Protein AF-A0AAV1QD41-F1 (afdb_monomer_lite)

Foldseek 3Di:
DDDPVVVVVVVVVVVVVVVVVVCVCCCVVVVVVVVVVVVVPPQDADQDCQQPAQPDDPVPHHAAHRRPCSVVVVRHHPCNCVQHPDQLPDLDDALSQAQGDDDPNGQAHNHPCRVVVVGHRPCNCCHRVVDDDPLPDDDDDPPDDDDDPPDPDDDDDDDDDPPPDPVCCVPPVVVVSVVVSVD

pLDDT: mean 89.22, std 11.2, range [42.94, 98.38]

Secondary structure (DSSP, 8-state):
---HHHHHHHHHHHHHHHHHHHHHHHHHHHHHHHHHHHHHT-PPPB---TTTTTPPP-SSS-B-B-SGGGTTTT-B-TTHIIIIIGGGT-S---TTTTTPPP-TT-SSB-STTHHHHT-B-TTHHHHHH-PPPGGGSPPPP-SS----TT-SS--------TT--HHHHHHHGGG-HHHHHH-

Radius of gyration: 34.77 Å; chains: 1; bounding box: 61×33×122 Å

Sequence (183 aa):
MLSPKESRKKKILIGALAVSLVTVILGLGLGLGLDLQKCRNKVVPQVSCRTRCNEHYDGDVPGCRCDANCQSSKSCCFDYHDICTVPTEQWECTKLRCGEKRLTESKCQCSDDCLSAGDCCTNYQHVCHGEKQWVEDVCENLAEPKCPAGFKQQPLLLVSLDGLRAEYLQTWSTLIPVLDKLS

Organism: Scomber scombrus (NCBI:txid13677)

Structure (mmCIF, N/CA/C/O backbone):
data_AF-A0AAV1QD41-F1
#
_entry.id   AF-A0AAV1QD41-F1
#
loop_
_atom_site.group_PDB
_atom_site.id
_atom_site.type_symbol
_atom_site.label_atom_id
_atom_site.label_alt_id
_atom_site.label_comp_id
_atom_site.label_asym_id
_atom_site.label_entity_id
_atom_site.label_seq_id
_atom_site.pdbx_PDB_ins_code
_atom_site.Cartn_x
_atom_site.Cartn_y
_atom_site.Cartn_z
_atom_site.occupancy
_atom_site.B_iso_or_equiv
_atom_site.auth_seq_id
_atom_site.auth_comp_id
_atom_site.auth_asym_id
_atom_site.auth_atom_id
_atom_site.pdbx_PDB_model_num
ATOM 1 N N . MET A 1 1 ? 20.653 19.116 -90.321 1.00 42.94 1 MET A N 1
ATOM 2 C CA . MET A 1 1 ? 21.845 18.255 -90.139 1.00 42.94 1 MET A CA 1
ATOM 3 C C . MET A 1 1 ? 22.561 18.687 -88.860 1.00 42.94 1 MET A C 1
ATOM 5 O O . MET A 1 1 ? 23.166 19.748 -88.866 1.00 42.94 1 MET A O 1
ATOM 9 N N . LEU A 1 2 ? 22.432 17.951 -87.745 1.00 46.38 2 LEU A N 1
ATOM 10 C CA . LEU A 1 2 ? 23.181 18.263 -86.513 1.00 46.38 2 LEU A CA 1
ATOM 11 C C . LEU A 1 2 ? 24.604 17.698 -86.605 1.00 46.38 2 LEU A C 1
ATOM 13 O O . LEU A 1 2 ? 24.792 16.535 -86.956 1.00 46.38 2 LEU A O 1
ATOM 17 N N . SER A 1 3 ? 25.592 18.521 -86.260 1.00 48.84 3 SER A N 1
ATOM 18 C CA . SER A 1 3 ? 27.013 18.173 -86.301 1.00 48.84 3 SER A CA 1
ATOM 19 C C . SER A 1 3 ? 27.332 16.982 -85.370 1.00 48.84 3 SER A C 1
ATOM 21 O O . SER A 1 3 ? 26.873 16.961 -84.221 1.00 48.84 3 SER A O 1
ATOM 23 N N . PRO A 1 4 ? 28.143 15.988 -85.793 1.00 57.47 4 PRO A N 1
ATOM 24 C CA . PRO A 1 4 ? 28.428 14.768 -85.018 1.00 57.47 4 PRO A CA 1
ATOM 25 C C . PRO A 1 4 ? 29.076 15.037 -83.646 1.00 57.47 4 PRO A C 1
ATOM 27 O O . PRO A 1 4 ? 28.974 14.219 -82.727 1.00 57.47 4 PRO A O 1
ATOM 30 N N . LYS A 1 5 ? 29.688 16.216 -83.468 1.00 55.62 5 LYS A N 1
ATOM 31 C CA . LYS A 1 5 ? 30.277 16.686 -82.204 1.00 55.62 5 LYS A CA 1
ATOM 32 C C . LYS A 1 5 ? 29.218 17.145 -81.187 1.00 55.62 5 LYS A C 1
ATOM 34 O O . LYS A 1 5 ? 29.441 17.039 -79.985 1.00 55.62 5 LYS A O 1
ATOM 39 N N . GLU A 1 6 ? 28.059 17.612 -81.653 1.00 57.31 6 GLU A N 1
ATOM 40 C CA . GLU A 1 6 ? 26.948 18.104 -80.825 1.00 57.31 6 GLU A CA 1
ATOM 41 C C . GLU A 1 6 ? 26.081 16.951 -80.290 1.00 57.31 6 GLU A C 1
ATOM 43 O O . GLU A 1 6 ? 25.698 16.943 -79.121 1.00 57.31 6 GLU A O 1
ATOM 48 N N . SER A 1 7 ? 25.863 15.913 -81.107 1.00 62.09 7 SER A N 1
ATOM 49 C CA . SER A 1 7 ? 25.163 14.681 -80.703 1.00 62.09 7 SER A CA 1
ATOM 50 C C . SER A 1 7 ? 25.909 13.926 -79.592 1.00 62.09 7 SER A C 1
ATOM 52 O O . SER A 1 7 ? 25.300 13.461 -78.628 1.00 62.09 7 SER A O 1
ATOM 54 N N . ARG A 1 8 ? 27.249 13.874 -79.658 1.00 71.44 8 ARG A N 1
ATOM 55 C CA . ARG A 1 8 ? 28.085 13.242 -78.622 1.00 71.44 8 ARG A CA 1
ATOM 56 C C . ARG A 1 8 ? 28.015 13.988 -77.283 1.00 71.44 8 ARG A C 1
ATOM 58 O O . ARG A 1 8 ? 27.891 13.347 -76.245 1.00 71.44 8 ARG A O 1
ATOM 65 N N . LYS A 1 9 ? 28.018 15.327 -77.303 1.00 75.25 9 LYS A N 1
ATOM 66 C CA . LYS A 1 9 ? 27.851 16.162 -76.098 1.00 75.25 9 LYS A CA 1
ATOM 67 C C . LYS A 1 9 ? 26.474 15.977 -75.453 1.00 75.25 9 LYS A C 1
ATOM 69 O O . LYS A 1 9 ? 26.400 15.825 -74.239 1.00 75.25 9 LYS A O 1
ATOM 74 N N . LYS A 1 10 ? 25.402 15.913 -76.255 1.00 78.50 10 LYS A N 1
ATOM 75 C CA . LYS A 1 10 ? 24.036 15.651 -75.762 1.00 78.50 10 LYS A CA 1
ATOM 76 C C . LYS A 1 10 ? 23.919 14.278 -75.095 1.00 78.50 10 LYS A C 1
ATOM 78 O O . LYS A 1 10 ? 23.345 14.183 -74.018 1.00 78.50 10 LYS A O 1
ATOM 83 N N . LYS A 1 11 ? 24.524 13.233 -75.672 1.00 80.38 11 LYS A N 1
ATOM 84 C CA . LYS A 1 11 ? 24.545 11.885 -75.070 1.00 80.38 11 LYS A CA 1
ATOM 85 C C . LYS A 1 11 ? 25.281 11.845 -73.725 1.00 80.38 11 LYS A C 1
ATO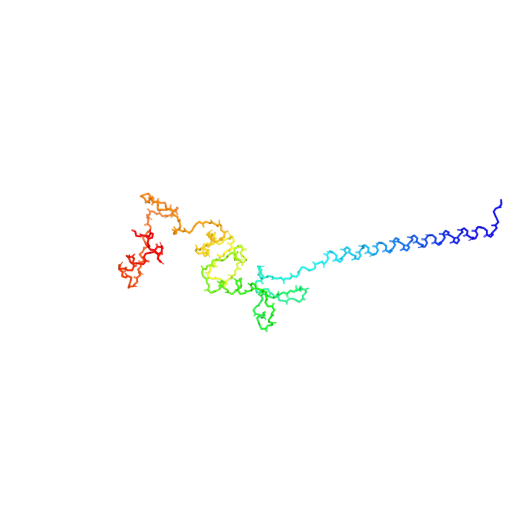M 87 O O . LYS A 1 11 ? 24.790 11.214 -72.798 1.00 80.38 11 LYS A O 1
ATOM 92 N N . ILE A 1 12 ? 26.412 12.546 -73.606 1.00 84.38 12 ILE A N 1
ATOM 93 C CA . ILE A 1 12 ? 27.164 12.645 -72.342 1.00 84.38 12 ILE A CA 1
ATOM 94 C C . ILE A 1 12 ? 26.344 13.392 -71.283 1.00 84.38 12 ILE A C 1
ATOM 96 O O . ILE A 1 12 ? 26.273 12.943 -70.145 1.00 84.38 12 ILE A O 1
ATOM 100 N N . LEU A 1 13 ? 25.682 14.489 -71.665 1.00 85.12 13 LEU A N 1
ATOM 101 C CA . LEU A 1 13 ? 24.850 15.272 -70.751 1.00 85.12 13 LEU A CA 1
ATOM 102 C C . LEU A 1 13 ? 23.650 14.465 -70.232 1.00 85.12 13 LEU A C 1
ATOM 104 O O . LEU A 1 13 ? 23.378 14.474 -69.038 1.00 85.12 13 LEU A O 1
ATOM 108 N N . ILE A 1 14 ? 22.970 13.724 -71.113 1.00 86.75 14 ILE A N 1
ATOM 109 C CA . ILE A 1 14 ? 21.849 12.849 -70.735 1.00 86.75 14 ILE A CA 1
ATOM 110 C C . ILE A 1 14 ? 22.329 11.727 -69.809 1.00 86.75 14 ILE A C 1
ATOM 112 O O . ILE A 1 14 ? 21.685 11.457 -68.801 1.00 86.75 14 ILE A O 1
ATOM 116 N N . GLY A 1 15 ? 23.478 11.112 -70.112 1.00 87.94 15 GLY A N 1
ATOM 117 C CA . GLY A 1 15 ? 24.083 10.103 -69.243 1.00 87.94 15 GLY A CA 1
ATOM 118 C C . GLY A 1 15 ? 24.413 10.654 -67.854 1.00 87.94 15 GLY A C 1
ATOM 119 O O . GLY A 1 15 ? 24.062 10.038 -66.854 1.00 87.94 15 GLY A O 1
ATOM 120 N N . ALA A 1 16 ? 25.011 11.845 -67.781 1.00 88.94 16 ALA A N 1
ATOM 121 C CA . ALA A 1 16 ? 25.332 12.498 -66.513 1.00 88.94 16 ALA A CA 1
ATOM 122 C C . ALA A 1 16 ? 24.076 12.857 -65.700 1.00 88.94 16 ALA A C 1
ATOM 124 O O . ALA A 1 16 ? 24.047 12.635 -64.490 1.00 88.94 16 ALA A O 1
ATOM 125 N N . LEU A 1 17 ? 23.022 13.356 -66.354 1.00 88.88 17 LEU A N 1
ATOM 126 C CA . LEU A 1 17 ? 21.740 13.653 -65.707 1.00 88.88 17 LEU A CA 1
ATOM 127 C C . LEU A 1 17 ? 21.047 12.384 -65.198 1.00 88.88 17 LEU A C 1
ATOM 129 O O . LEU A 1 17 ? 20.526 12.385 -64.086 1.00 88.88 17 LEU A O 1
ATOM 133 N N . ALA A 1 18 ? 21.079 11.295 -65.971 1.00 88.44 18 ALA A N 1
ATOM 134 C CA . ALA A 1 18 ? 20.509 10.014 -65.564 1.00 88.44 18 ALA A CA 1
ATOM 135 C C . ALA A 1 18 ? 21.252 9.419 -64.358 1.00 88.44 18 ALA A C 1
ATOM 137 O O . ALA A 1 18 ? 20.616 8.977 -63.405 1.00 88.44 18 ALA A O 1
ATOM 138 N N . VAL A 1 19 ? 22.589 9.465 -64.360 1.00 90.88 19 VAL A N 1
ATOM 139 C CA . VAL A 1 19 ? 23.406 9.012 -63.222 1.00 90.88 19 VAL A CA 1
ATOM 140 C C . VAL A 1 19 ? 23.128 9.867 -61.986 1.00 90.88 19 VAL A C 1
ATOM 142 O O . VAL A 1 19 ? 22.884 9.314 -60.919 1.00 90.88 19 VAL A O 1
ATOM 145 N N . SER A 1 20 ? 23.077 11.195 -62.135 1.00 88.38 20 SER A N 1
ATOM 146 C CA . SER A 1 20 ? 22.732 12.114 -61.043 1.00 88.38 20 SER A CA 1
ATOM 147 C C . SER A 1 20 ? 21.364 11.780 -60.435 1.00 88.38 20 SER A C 1
ATOM 149 O O . SER A 1 20 ? 21.254 11.566 -59.227 1.00 88.38 20 SER A O 1
ATOM 151 N N . LEU A 1 21 ? 20.335 11.609 -61.270 1.00 90.50 21 LEU A N 1
ATOM 152 C CA . LEU A 1 21 ? 18.988 11.268 -60.813 1.00 90.50 21 LEU A CA 1
ATOM 153 C C . LEU A 1 21 ? 18.950 9.926 -60.066 1.00 90.50 21 LEU A C 1
ATOM 155 O O . LEU A 1 21 ? 18.346 9.838 -59.000 1.00 90.50 21 LEU A O 1
ATOM 159 N N . VAL A 1 22 ? 19.636 8.899 -60.576 1.00 88.62 22 VAL A N 1
ATOM 160 C CA . VAL A 1 22 ? 19.717 7.586 -59.916 1.00 88.62 22 VAL A CA 1
ATOM 161 C C . VAL A 1 22 ? 20.433 7.687 -58.568 1.00 88.62 22 VAL A C 1
ATOM 163 O O . VAL A 1 22 ? 19.957 7.116 -57.590 1.00 88.62 22 VAL A O 1
ATOM 166 N N . THR A 1 23 ? 21.529 8.447 -58.475 1.00 85.31 23 THR A N 1
ATOM 167 C CA . THR A 1 23 ? 22.238 8.642 -57.197 1.00 85.31 23 THR A CA 1
ATOM 168 C C . THR A 1 23 ? 21.392 9.380 -56.164 1.00 85.31 23 THR A C 1
ATOM 170 O O . THR A 1 23 ? 21.419 9.012 -54.993 1.00 85.31 23 THR A O 1
ATOM 173 N N . VAL A 1 24 ? 20.586 10.359 -56.586 1.00 86.38 24 VAL A N 1
ATOM 174 C CA . VAL A 1 24 ? 19.664 11.079 -55.698 1.00 86.38 24 VAL A CA 1
ATOM 175 C C . VAL A 1 24 ? 18.532 10.164 -55.231 1.00 86.38 24 VAL A C 1
ATOM 177 O O . VAL A 1 24 ? 18.238 10.134 -54.040 1.00 86.38 24 VAL A O 1
ATOM 180 N N . ILE A 1 25 ? 17.934 9.370 -56.125 1.00 86.25 25 ILE A N 1
ATOM 181 C CA . ILE A 1 25 ? 16.856 8.432 -55.767 1.00 86.25 25 ILE A CA 1
ATOM 182 C C . ILE A 1 25 ? 17.367 7.347 -54.810 1.00 86.25 25 ILE A C 1
ATOM 184 O O . ILE A 1 25 ? 16.720 7.073 -53.801 1.00 86.25 25 ILE A O 1
ATOM 188 N N . LEU A 1 26 ? 18.534 6.755 -55.086 1.00 83.00 26 LEU A N 1
ATOM 189 C CA . LEU A 1 26 ? 19.142 5.747 -54.211 1.00 83.00 26 LEU A CA 1
ATOM 190 C C . LEU A 1 26 ? 19.576 6.349 -52.870 1.00 83.00 26 LEU A C 1
ATOM 192 O O . LEU A 1 26 ? 19.338 5.740 -51.830 1.00 83.00 26 LEU A O 1
ATOM 196 N N . GLY A 1 27 ? 20.165 7.548 -52.877 1.00 83.31 27 GLY A N 1
ATOM 197 C CA . GLY A 1 27 ? 20.583 8.254 -51.666 1.00 83.31 27 GLY A CA 1
ATOM 198 C C . GLY A 1 27 ? 19.407 8.639 -50.768 1.00 83.31 27 GLY A C 1
ATOM 199 O O . GLY A 1 27 ? 19.453 8.393 -49.565 1.00 83.31 27 GLY A O 1
ATOM 200 N N . LEU A 1 28 ? 18.324 9.174 -51.343 1.00 81.44 28 LEU A N 1
ATOM 201 C CA . LEU A 1 28 ? 17.103 9.503 -50.603 1.00 81.44 28 LEU A CA 1
ATOM 202 C C . LEU A 1 28 ? 16.377 8.241 -50.122 1.00 81.44 28 LEU A C 1
ATOM 204 O O . LEU A 1 28 ? 15.971 8.189 -48.965 1.00 81.44 28 LEU A O 1
ATOM 208 N N . GLY A 1 29 ? 16.253 7.212 -50.966 1.00 77.06 29 GLY A N 1
ATOM 209 C CA . GLY A 1 29 ? 15.582 5.957 -50.617 1.00 77.06 29 GLY A CA 1
ATOM 210 C C . GLY A 1 29 ? 16.288 5.181 -49.501 1.00 77.06 29 GLY A C 1
ATOM 211 O O . GLY A 1 29 ? 15.638 4.736 -48.557 1.00 77.06 29 GLY A O 1
ATOM 212 N N . LEU A 1 30 ? 17.619 5.058 -49.566 1.00 75.31 30 LEU A N 1
ATOM 213 C CA . LEU A 1 30 ? 18.409 4.393 -48.523 1.00 75.31 30 LEU A CA 1
ATOM 214 C C . LEU A 1 30 ? 18.532 5.257 -47.261 1.00 75.31 30 LEU A C 1
ATOM 216 O O . LEU A 1 30 ? 18.434 4.726 -46.157 1.00 75.31 30 LEU A O 1
ATOM 220 N N . GLY A 1 31 ? 18.695 6.577 -47.407 1.00 71.62 31 GLY A N 1
ATOM 221 C CA . GLY A 1 31 ? 18.786 7.509 -46.281 1.00 71.62 31 GLY A CA 1
ATOM 222 C C . GLY A 1 31 ? 17.509 7.542 -45.438 1.00 71.62 31 GLY A C 1
ATOM 223 O O . GLY A 1 31 ? 17.571 7.329 -44.230 1.00 71.62 31 GLY A O 1
ATOM 224 N N . LEU A 1 32 ? 16.345 7.720 -46.073 1.00 70.81 32 LEU A N 1
ATOM 225 C CA . LEU A 1 32 ? 15.044 7.701 -45.388 1.00 70.81 32 LEU A CA 1
ATOM 226 C C . LEU A 1 32 ? 14.688 6.307 -44.846 1.00 70.81 32 LEU A C 1
ATOM 228 O O . LEU A 1 32 ? 14.094 6.204 -43.773 1.00 70.81 32 LEU A O 1
ATOM 232 N N . GLY A 1 33 ? 15.060 5.236 -45.556 1.00 67.44 33 GLY A N 1
ATOM 233 C CA . GLY A 1 33 ? 14.813 3.859 -45.120 1.00 67.44 33 GLY A CA 1
ATOM 234 C C . GLY A 1 33 ? 15.565 3.487 -43.838 1.00 67.44 33 GLY A C 1
ATOM 235 O O . GLY A 1 33 ? 14.977 2.902 -42.927 1.00 67.44 33 GLY A O 1
ATOM 236 N N . LEU A 1 34 ? 16.841 3.874 -43.733 1.00 66.50 34 LEU A N 1
ATOM 237 C CA . LEU A 1 34 ? 17.656 3.629 -42.538 1.00 66.50 34 LEU A CA 1
ATOM 238 C C . LEU A 1 34 ? 17.183 4.453 -41.330 1.00 66.50 34 LEU A C 1
ATOM 240 O O . LEU A 1 34 ? 17.186 3.942 -40.209 1.00 66.50 34 LEU A O 1
ATOM 244 N N . ASP A 1 35 ? 16.738 5.694 -41.543 1.00 64.75 35 ASP A N 1
ATOM 245 C CA . ASP A 1 35 ? 16.262 6.566 -40.460 1.00 64.75 35 ASP A CA 1
ATOM 246 C C . ASP A 1 35 ? 14.906 6.095 -39.896 1.00 64.75 35 ASP A C 1
ATOM 248 O O . ASP A 1 35 ? 14.713 6.007 -38.681 1.00 64.75 35 ASP A O 1
ATOM 252 N N . LEU A 1 36 ? 13.990 5.647 -40.768 1.00 63.72 36 LEU A N 1
ATOM 253 C CA . LEU A 1 36 ? 12.735 5.001 -40.358 1.00 63.72 36 LEU A CA 1
ATOM 254 C C . LEU A 1 36 ? 12.974 3.721 -39.547 1.00 63.72 36 LEU A C 1
ATOM 256 O O . LEU A 1 36 ? 12.270 3.467 -38.568 1.00 63.72 36 LEU A O 1
ATOM 260 N N . GLN A 1 37 ? 13.976 2.921 -39.918 1.00 62.12 37 GLN A N 1
ATOM 261 C CA . GLN A 1 37 ? 14.323 1.701 -39.188 1.00 62.12 37 GLN A CA 1
ATOM 262 C C . GLN A 1 37 ? 14.897 2.009 -37.794 1.00 62.12 37 GLN A C 1
ATOM 264 O O . GLN A 1 37 ? 14.599 1.296 -36.833 1.00 62.12 37 GLN A O 1
ATOM 269 N N . LYS A 1 38 ? 15.648 3.107 -37.655 1.00 62.50 38 LYS A N 1
ATOM 270 C CA . LYS A 1 38 ? 16.171 3.593 -36.369 1.00 62.50 38 LYS A CA 1
ATOM 271 C C . LYS A 1 38 ? 15.060 4.107 -35.446 1.00 62.50 38 LYS A C 1
ATOM 273 O O . LYS A 1 38 ? 15.091 3.837 -34.249 1.00 62.50 38 LYS A O 1
ATOM 278 N N . CYS A 1 39 ? 14.046 4.771 -36.004 1.00 61.31 39 CYS A N 1
ATOM 279 C CA . CYS A 1 39 ? 12.845 5.180 -35.270 1.00 61.31 39 CYS A CA 1
ATOM 280 C C . CYS A 1 39 ? 11.959 3.991 -34.870 1.00 61.31 39 CYS A C 1
ATOM 282 O O . CYS A 1 39 ? 11.375 3.999 -33.787 1.00 61.31 39 CYS A O 1
ATOM 284 N N . ARG A 1 40 ? 11.876 2.954 -35.716 1.00 64.69 40 ARG A N 1
ATOM 285 C CA . ARG A 1 40 ? 11.091 1.740 -35.443 1.00 64.69 40 ARG A CA 1
ATOM 286 C C . ARG A 1 40 ? 11.674 0.898 -34.302 1.00 64.69 40 ARG A C 1
ATOM 288 O O . ARG A 1 40 ? 10.908 0.317 -33.543 1.00 64.69 40 ARG A O 1
ATOM 295 N N . ASN A 1 41 ? 12.998 0.869 -34.150 1.00 65.12 41 ASN A N 1
ATOM 296 C CA . ASN A 1 41 ? 13.697 0.078 -33.130 1.00 65.12 41 ASN A CA 1
ATOM 297 C C . ASN A 1 41 ? 14.160 0.925 -31.931 1.00 65.12 41 ASN A C 1
ATOM 299 O O . ASN A 1 41 ? 15.255 0.724 -31.403 1.00 65.12 41 ASN A O 1
ATOM 303 N N . LYS A 1 42 ? 13.358 1.901 -31.494 1.00 68.94 42 LYS A N 1
ATOM 304 C CA . LYS A 1 42 ? 13.676 2.668 -30.286 1.00 68.94 42 LYS A CA 1
ATOM 305 C C . LYS A 1 42 ? 13.399 1.812 -29.047 1.00 68.94 42 LYS A C 1
ATOM 307 O O . LYS A 1 42 ? 12.263 1.723 -28.592 1.00 68.94 42 LYS A O 1
ATOM 312 N N . VAL A 1 43 ? 14.443 1.192 -28.503 1.00 73.88 43 VAL A N 1
ATOM 313 C CA . VAL A 1 43 ? 14.374 0.490 -27.216 1.00 73.88 43 VAL A CA 1
ATOM 314 C C . VAL A 1 43 ? 14.180 1.533 -26.112 1.00 73.88 43 VAL A C 1
ATOM 316 O O . VAL A 1 43 ? 15.008 2.431 -25.947 1.00 73.88 43 VAL A O 1
ATOM 319 N N . VAL A 1 44 ? 13.054 1.465 -25.400 1.00 79.25 44 VAL A N 1
ATOM 320 C CA . VAL A 1 44 ? 12.755 2.370 -24.282 1.00 79.25 44 VAL A CA 1
ATOM 321 C C . VAL A 1 44 ? 13.539 1.895 -23.058 1.00 79.25 44 VAL A C 1
ATOM 323 O O . VAL A 1 44 ? 13.380 0.734 -22.677 1.00 79.25 44 VAL A O 1
ATOM 326 N N . PRO A 1 45 ? 14.376 2.748 -22.439 1.00 82.50 45 PRO A N 1
ATOM 327 C CA . PRO A 1 45 ? 15.118 2.345 -21.259 1.00 82.50 45 PRO A CA 1
ATOM 328 C C . PRO A 1 45 ? 14.194 2.000 -20.097 1.00 82.50 45 PRO A C 1
ATOM 330 O O . PRO A 1 45 ? 13.224 2.711 -19.825 1.00 82.50 45 PRO A O 1
ATOM 333 N N . GLN A 1 46 ? 14.531 0.935 -19.381 1.00 88.62 46 GLN A N 1
ATOM 334 C CA . GLN A 1 46 ? 13.816 0.545 -18.176 1.00 88.62 46 GLN A CA 1
ATOM 335 C C . GLN A 1 46 ? 14.241 1.432 -17.006 1.00 88.62 46 GLN A C 1
ATOM 337 O O . GLN A 1 46 ? 15.422 1.493 -16.662 1.00 88.62 46 GLN A O 1
ATOM 342 N N . VAL A 1 47 ? 13.279 2.123 -16.398 1.00 92.75 47 VAL A N 1
ATOM 343 C CA . VAL A 1 47 ? 13.532 3.105 -15.325 1.00 92.75 47 VAL A CA 1
ATOM 344 C C . VAL A 1 47 ? 12.827 2.773 -14.011 1.00 92.75 47 VAL A C 1
ATOM 346 O O . VAL A 1 47 ? 13.093 3.423 -13.007 1.00 92.75 47 VAL A O 1
ATOM 349 N N . SER A 1 48 ? 11.937 1.780 -14.011 1.00 94.19 48 SER A N 1
ATOM 350 C CA . SER A 1 48 ? 11.044 1.460 -12.896 1.00 94.19 48 SER A CA 1
ATOM 351 C C . SER A 1 48 ? 10.837 -0.049 -12.771 1.00 94.19 48 SER A C 1
ATOM 353 O O . SER A 1 48 ? 10.895 -0.783 -13.766 1.00 94.19 48 SER A O 1
ATOM 355 N N . CYS A 1 49 ? 10.567 -0.497 -11.545 1.00 95.19 49 CYS A N 1
ATOM 356 C CA . CYS A 1 49 ? 10.154 -1.861 -11.232 1.00 95.19 49 CYS A CA 1
ATOM 357 C C . CYS A 1 49 ? 8.648 -2.094 -11.279 1.00 95.19 49 CYS A C 1
ATOM 359 O O . CYS A 1 49 ? 8.205 -3.216 -11.015 1.00 95.19 49 CYS A O 1
ATOM 361 N N . ARG A 1 50 ? 7.849 -1.091 -11.662 1.00 92.19 50 ARG A N 1
ATOM 362 C CA . ARG A 1 50 ? 6.407 -1.251 -11.860 1.00 92.19 50 ARG A CA 1
ATOM 363 C C . ARG A 1 50 ? 6.170 -2.412 -12.834 1.00 92.19 50 ARG A C 1
ATOM 365 O O . ARG A 1 50 ? 6.581 -2.345 -13.985 1.00 92.19 50 ARG A O 1
ATOM 372 N N . THR A 1 51 ? 5.584 -3.496 -12.315 1.00 91.00 51 THR A N 1
ATOM 373 C CA . THR A 1 51 ? 5.326 -4.800 -12.970 1.00 91.00 51 THR A CA 1
ATOM 374 C C . THR A 1 51 ? 6.530 -5.701 -13.296 1.00 91.00 51 THR A C 1
ATOM 376 O O . THR A 1 51 ? 6.347 -6.709 -13.979 1.00 91.00 51 THR A O 1
ATOM 379 N N . ARG A 1 52 ? 7.738 -5.388 -12.814 1.00 92.94 52 ARG A N 1
ATOM 380 C CA . ARG A 1 52 ? 8.996 -6.057 -13.211 1.00 92.94 52 ARG A CA 1
ATOM 381 C C . ARG A 1 52 ? 9.776 -6.699 -12.061 1.00 92.94 52 ARG A C 1
ATOM 383 O O . ARG A 1 52 ? 10.903 -7.146 -12.256 1.00 92.94 52 ARG A O 1
ATOM 390 N N . CYS A 1 53 ? 9.210 -6.751 -10.859 1.00 94.25 53 CYS A N 1
ATOM 391 C CA . CYS A 1 53 ? 9.864 -7.424 -9.738 1.00 94.25 53 CYS A CA 1
ATOM 392 C C . CYS A 1 53 ? 10.208 -8.876 -10.092 1.00 94.25 53 CYS A C 1
ATOM 394 O O . CYS A 1 53 ? 9.373 -9.603 -10.634 1.00 94.25 53 CYS A O 1
ATOM 396 N N . ASN A 1 54 ? 11.437 -9.282 -9.768 1.00 92.94 54 ASN A N 1
ATOM 397 C CA . ASN A 1 54 ? 11.997 -10.613 -10.025 1.00 92.94 54 ASN A CA 1
ATOM 398 C C . ASN A 1 54 ? 12.137 -10.990 -11.513 1.00 92.94 54 ASN A C 1
ATOM 400 O O . ASN A 1 54 ? 12.374 -12.155 -11.840 1.00 92.94 54 ASN A O 1
ATOM 404 N N . GLU A 1 55 ? 12.010 -10.024 -12.425 1.00 91.50 55 GLU A N 1
ATOM 405 C CA . GLU A 1 55 ? 12.289 -10.234 -13.844 1.00 91.50 55 GLU A CA 1
ATOM 406 C C . GLU A 1 55 ? 13.771 -10.575 -14.061 1.00 91.50 55 GLU A C 1
ATOM 408 O O . GLU A 1 55 ? 14.658 -9.930 -13.501 1.00 91.50 55 GLU A O 1
ATOM 413 N N . HIS A 1 56 ? 14.049 -11.586 -14.888 1.00 88.50 56 HIS A N 1
ATOM 414 C CA . HIS A 1 56 ? 15.422 -11.932 -15.251 1.00 88.50 56 HIS A CA 1
ATOM 415 C C . HIS A 1 56 ? 16.059 -10.830 -16.103 1.00 88.50 56 HIS A C 1
ATOM 417 O O . HIS A 1 56 ? 15.429 -10.274 -16.997 1.00 88.50 56 HIS A O 1
ATOM 423 N N . TYR A 1 57 ? 17.335 -10.549 -15.849 1.00 86.00 57 TYR A N 1
ATOM 424 C CA . TYR A 1 57 ? 18.108 -9.610 -16.653 1.00 86.00 57 TYR A CA 1
ATOM 425 C C . TYR A 1 57 ? 18.657 -10.299 -17.911 1.00 86.00 57 TYR A C 1
ATOM 427 O O . TYR A 1 57 ? 19.461 -11.223 -17.794 1.00 86.00 57 TYR A O 1
ATOM 435 N N . ASP A 1 58 ? 18.238 -9.840 -19.093 1.00 82.81 58 ASP A N 1
ATOM 436 C CA . ASP A 1 58 ? 18.682 -10.351 -20.401 1.00 82.81 58 ASP A CA 1
ATOM 437 C C . ASP A 1 58 ? 19.840 -9.544 -21.021 1.00 82.81 58 ASP A C 1
ATOM 439 O O . ASP A 1 58 ? 20.568 -10.056 -21.865 1.00 82.81 58 ASP A O 1
ATOM 443 N N . GLY A 1 59 ? 20.063 -8.307 -20.564 1.00 80.31 59 GLY A N 1
ATOM 444 C CA . GLY A 1 59 ? 21.099 -7.410 -21.084 1.00 80.31 59 GLY A CA 1
ATOM 445 C C . GLY A 1 59 ? 20.747 -6.708 -22.398 1.00 80.31 59 GLY A C 1
ATOM 446 O O . GLY A 1 59 ? 21.486 -5.814 -22.813 1.00 80.31 59 GLY A O 1
ATOM 447 N N . ASP A 1 60 ? 19.615 -7.052 -23.010 1.00 80.00 60 ASP A N 1
ATOM 448 C CA . ASP A 1 60 ? 19.182 -6.523 -24.305 1.00 80.00 60 ASP A CA 1
ATOM 449 C C . ASP A 1 60 ? 18.523 -5.145 -24.163 1.00 80.00 60 ASP A C 1
ATOM 451 O O . ASP A 1 60 ? 18.610 -4.296 -25.058 1.00 80.00 60 ASP A O 1
ATOM 455 N N . VAL A 1 61 ? 17.884 -4.898 -23.015 1.00 81.69 61 VAL A N 1
ATOM 456 C CA . VAL A 1 61 ? 17.213 -3.631 -22.720 1.00 81.69 61 VAL A CA 1
ATOM 457 C C . VAL A 1 61 ? 18.071 -2.781 -21.773 1.00 81.69 61 VAL A C 1
ATOM 459 O O . VAL A 1 61 ? 18.315 -3.179 -20.631 1.00 81.69 61 VAL A O 1
ATOM 462 N N . PRO A 1 62 ? 18.525 -1.583 -22.193 1.00 86.00 62 PRO A N 1
ATOM 463 C CA . PRO A 1 62 ? 19.267 -0.689 -21.317 1.00 86.00 62 PRO A CA 1
ATOM 464 C C . PRO A 1 62 ? 18.367 -0.191 -20.180 1.00 86.00 62 PRO A C 1
ATOM 466 O O . PRO A 1 62 ? 17.192 0.112 -20.389 1.00 86.00 62 PRO A O 1
ATOM 469 N N . GLY A 1 63 ? 18.919 -0.055 -18.976 1.00 90.38 63 GLY A N 1
ATOM 470 C CA . GLY A 1 63 ? 18.176 0.462 -17.831 1.00 90.38 63 GLY A CA 1
ATOM 471 C C . GLY A 1 63 ? 18.570 -0.178 -16.510 1.00 90.38 63 GLY A C 1
ATOM 472 O O . GLY A 1 63 ? 19.632 -0.786 -16.380 1.00 90.38 63 GLY A O 1
ATOM 473 N N . CYS A 1 64 ? 17.694 -0.009 -15.528 1.00 94.31 64 CYS A N 1
ATOM 474 C CA . CYS A 1 64 ? 17.840 -0.556 -14.190 1.00 94.31 64 CYS A CA 1
ATOM 475 C C . CYS A 1 64 ? 17.185 -1.941 -14.040 1.00 94.31 64 CYS A C 1
ATOM 477 O O . CYS A 1 64 ? 16.294 -2.340 -14.801 1.00 94.31 64 CYS A O 1
ATOM 479 N N . ARG A 1 65 ? 17.642 -2.679 -13.028 1.00 95.44 65 ARG A N 1
ATOM 480 C CA . ARG A 1 65 ? 17.247 -4.053 -12.709 1.00 95.44 65 ARG A CA 1
ATOM 481 C C . ARG A 1 65 ? 16.240 -4.106 -11.561 1.00 95.44 65 ARG A C 1
ATOM 483 O O . A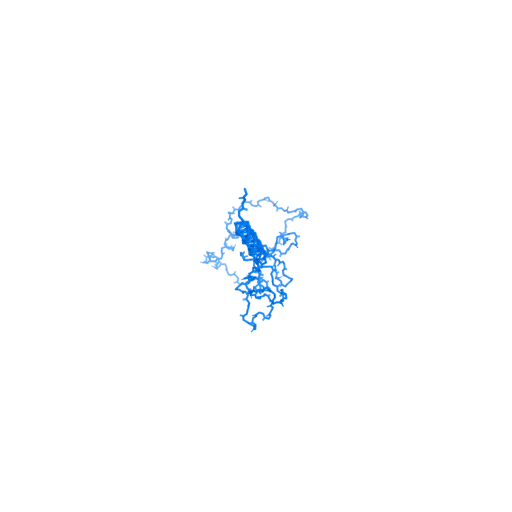RG A 1 65 ? 16.189 -3.204 -10.729 1.00 95.44 65 ARG A O 1
ATOM 490 N N . CYS A 1 66 ? 15.467 -5.190 -11.527 1.00 95.56 66 CYS A N 1
ATOM 491 C CA . CYS A 1 66 ? 14.404 -5.425 -10.543 1.00 95.56 66 CYS A CA 1
ATOM 492 C C . CYS A 1 66 ? 14.424 -6.836 -9.942 1.00 95.56 66 CYS A C 1
ATOM 494 O O . CYS A 1 66 ? 13.463 -7.255 -9.300 1.00 95.56 66 CYS A O 1
ATOM 496 N N . ASP A 1 67 ? 15.506 -7.578 -10.167 1.00 94.19 67 ASP A N 1
ATOM 497 C CA . ASP A 1 67 ? 15.779 -8.852 -9.513 1.00 94.19 67 ASP A CA 1
ATOM 498 C C . ASP A 1 67 ? 16.617 -8.664 -8.242 1.00 94.19 67 ASP A C 1
ATOM 500 O O . ASP A 1 67 ? 17.283 -7.643 -8.066 1.00 94.19 67 ASP A O 1
ATOM 504 N N . ALA A 1 68 ? 16.653 -9.687 -7.389 1.00 92.69 68 ALA A N 1
ATOM 505 C CA . ALA A 1 68 ? 17.364 -9.642 -6.112 1.00 92.69 68 ALA A CA 1
ATOM 506 C C . ALA A 1 68 ? 18.865 -9.288 -6.232 1.00 92.69 68 ALA A C 1
ATOM 508 O O . ALA A 1 68 ? 19.428 -8.674 -5.323 1.00 92.69 68 ALA A O 1
ATOM 509 N N . ASN A 1 69 ? 19.526 -9.594 -7.360 1.00 94.19 69 ASN A N 1
ATOM 510 C CA . ASN A 1 69 ? 20.945 -9.277 -7.563 1.00 94.19 69 ASN A CA 1
ATOM 511 C C . ASN A 1 69 ? 21.184 -7.817 -7.993 1.00 94.19 69 ASN A C 1
ATOM 513 O O . ASN A 1 69 ? 22.338 -7.395 -8.145 1.00 94.19 69 ASN A O 1
ATOM 517 N N . CYS A 1 70 ? 20.138 -7.009 -8.190 1.00 95.44 70 CYS A N 1
ATOM 518 C CA . CYS A 1 70 ? 20.299 -5.593 -8.519 1.00 95.44 70 CYS A CA 1
ATOM 519 C C . CYS A 1 70 ? 21.013 -4.823 -7.394 1.00 95.44 70 CYS A C 1
ATOM 521 O O . CYS A 1 70 ? 21.739 -3.864 -7.666 1.00 95.44 70 CYS A O 1
ATOM 523 N N . GLN A 1 71 ? 20.860 -5.264 -6.138 1.00 94.69 71 GLN A N 1
ATOM 524 C CA . GLN A 1 71 ? 21.430 -4.593 -4.966 1.00 94.69 71 GLN A CA 1
ATOM 525 C C . GLN A 1 71 ? 22.952 -4.737 -4.924 1.00 94.69 71 GLN A C 1
ATOM 527 O O . GLN A 1 71 ? 23.671 -3.750 -4.773 1.00 94.69 71 GLN A O 1
ATOM 532 N N . SER A 1 72 ? 23.455 -5.959 -5.132 1.00 95.06 72 SER A N 1
ATOM 533 C CA . SER A 1 72 ? 24.895 -6.242 -5.155 1.00 95.06 72 SER A CA 1
ATOM 534 C C . SER A 1 72 ? 25.592 -5.555 -6.329 1.00 95.06 72 SER A C 1
ATOM 536 O O . SER A 1 72 ? 26.706 -5.056 -6.191 1.00 95.06 72 SER A O 1
ATOM 538 N N . SER A 1 73 ? 24.907 -5.465 -7.469 1.00 93.75 73 SER A N 1
ATOM 539 C CA . SER A 1 73 ? 25.401 -4.786 -8.669 1.00 93.75 73 SER A CA 1
ATOM 540 C C . SER A 1 73 ? 25.155 -3.272 -8.682 1.00 93.75 73 SER A C 1
ATOM 542 O O . SER A 1 73 ? 25.570 -2.612 -9.632 1.00 93.75 73 SER A O 1
ATOM 544 N N . LYS A 1 74 ? 24.499 -2.711 -7.651 1.00 94.31 74 LYS A N 1
ATOM 545 C CA . LYS A 1 74 ? 24.109 -1.289 -7.560 1.00 94.31 74 LYS A CA 1
ATOM 546 C C . LYS A 1 74 ? 23.387 -0.786 -8.815 1.00 94.31 74 LYS A C 1
ATOM 548 O O . LYS A 1 74 ? 23.623 0.325 -9.281 1.00 94.31 74 LY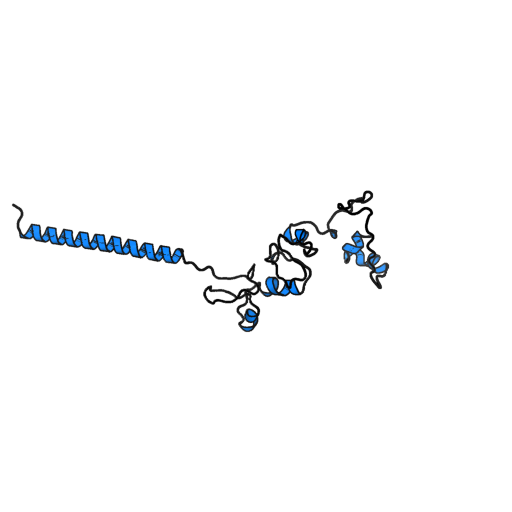S A O 1
ATOM 553 N N . SER A 1 75 ? 22.520 -1.627 -9.365 1.00 94.62 75 SER A N 1
ATOM 554 C CA . SER A 1 75 ? 21.810 -1.381 -10.623 1.00 94.62 75 SER A CA 1
ATOM 555 C C . SER A 1 75 ? 20.289 -1.413 -10.468 1.00 94.62 75 SER A C 1
ATOM 557 O O . SER A 1 75 ? 19.578 -1.414 -11.471 1.00 94.62 75 SER A O 1
ATOM 559 N N . CYS A 1 76 ? 19.775 -1.445 -9.232 1.00 96.81 76 CYS A N 1
ATOM 560 C CA . CYS A 1 76 ? 18.337 -1.421 -8.967 1.00 96.81 76 CYS A CA 1
ATOM 561 C C . CYS A 1 76 ? 17.666 -0.170 -9.532 1.00 96.81 76 CYS A C 1
ATOM 563 O O . CYS A 1 76 ? 18.257 0.913 -9.549 1.00 96.81 76 CYS A O 1
ATOM 565 N N . CYS A 1 77 ? 16.406 -0.308 -9.943 1.00 96.50 77 CYS A N 1
ATOM 566 C CA . CYS A 1 77 ? 15.578 0.863 -10.199 1.00 96.50 77 CYS A CA 1
ATOM 567 C C . CYS A 1 77 ? 15.356 1.653 -8.913 1.00 96.50 77 CYS A C 1
ATOM 569 O O . CYS A 1 77 ? 15.433 1.109 -7.809 1.00 96.50 77 CYS A O 1
ATOM 571 N N . PHE A 1 78 ? 15.079 2.947 -9.065 1.00 95.50 78 PHE A N 1
ATOM 572 C CA . PHE A 1 78 ? 14.924 3.854 -7.929 1.00 95.50 78 PHE A CA 1
ATOM 573 C C . PHE A 1 78 ? 13.774 3.443 -6.992 1.00 95.50 78 PHE A C 1
ATOM 575 O O . PHE A 1 78 ? 13.827 3.737 -5.806 1.00 95.50 78 PHE A O 1
ATOM 582 N N . ASP A 1 79 ? 12.767 2.747 -7.522 1.00 95.88 79 ASP A N 1
ATOM 583 C CA . ASP A 1 79 ? 11.555 2.290 -6.836 1.00 95.88 79 ASP A CA 1
ATOM 584 C C . ASP A 1 79 ? 11.588 0.798 -6.458 1.00 95.88 79 ASP A C 1
ATOM 586 O O . ASP A 1 79 ? 10.582 0.250 -6.009 1.00 95.88 79 ASP A O 1
ATOM 590 N N . TYR A 1 80 ? 12.730 0.119 -6.625 1.00 95.75 80 TYR A N 1
ATOM 591 C CA . TYR A 1 80 ? 12.853 -1.316 -6.348 1.00 95.75 80 TYR A CA 1
ATOM 592 C C . TYR A 1 80 ? 12.437 -1.670 -4.916 1.00 95.75 80 TYR A C 1
ATOM 594 O O . TYR A 1 80 ? 11.684 -2.620 -4.710 1.00 95.75 80 TYR A O 1
ATOM 602 N N . HIS A 1 81 ? 12.908 -0.910 -3.925 1.00 95.06 81 HIS A N 1
ATOM 603 C CA . HIS A 1 81 ? 12.605 -1.198 -2.525 1.00 95.06 81 HIS A CA 1
ATOM 604 C C . HIS A 1 81 ? 11.105 -1.038 -2.232 1.00 95.06 81 HIS A C 1
ATOM 606 O O . HIS A 1 81 ? 10.489 -1.944 -1.670 1.00 95.06 81 HIS A O 1
ATOM 612 N N . ASP A 1 82 ? 10.508 0.061 -2.699 1.00 93.88 82 ASP A N 1
ATOM 613 C CA . ASP A 1 82 ? 9.103 0.396 -2.452 1.00 93.88 82 ASP A CA 1
ATOM 614 C C . ASP A 1 82 ? 8.126 -0.558 -3.154 1.00 93.88 82 ASP A C 1
ATOM 616 O O . ASP A 1 82 ? 7.043 -0.828 -2.634 1.00 93.88 82 ASP A O 1
ATOM 620 N N . ILE A 1 83 ? 8.494 -1.072 -4.335 1.00 94.75 83 ILE A N 1
ATOM 621 C CA . ILE A 1 83 ? 7.617 -1.923 -5.153 1.00 94.75 83 ILE A CA 1
ATOM 622 C C . ILE A 1 83 ? 7.884 -3.416 -4.934 1.00 94.75 83 ILE A C 1
ATOM 624 O O . ILE A 1 83 ? 6.945 -4.201 -4.994 1.00 94.75 83 ILE A O 1
ATOM 628 N N . CYS A 1 84 ? 9.128 -3.837 -4.689 1.00 95.19 84 CYS A N 1
ATOM 629 C CA . CYS A 1 84 ? 9.489 -5.260 -4.658 1.00 95.19 84 CYS A CA 1
ATOM 630 C C . CYS A 1 84 ? 9.847 -5.792 -3.264 1.00 95.19 84 CYS A C 1
ATOM 632 O O . CYS A 1 84 ? 9.828 -7.004 -3.075 1.00 95.19 84 CYS A O 1
ATOM 634 N N . THR A 1 85 ? 10.188 -4.936 -2.293 1.00 94.56 85 THR A N 1
ATOM 635 C CA . THR A 1 85 ? 10.603 -5.374 -0.944 1.00 94.56 85 THR A CA 1
ATOM 636 C C . THR A 1 85 ? 9.558 -5.037 0.112 1.00 94.56 85 THR A C 1
ATOM 638 O O . THR A 1 85 ? 9.050 -5.940 0.774 1.00 94.56 85 THR A O 1
ATOM 641 N N . VAL A 1 86 ? 9.164 -3.766 0.213 1.00 94.44 86 VAL A N 1
ATOM 642 C CA . VAL A 1 86 ? 8.171 -3.270 1.183 1.00 94.44 86 VAL A CA 1
ATOM 643 C C . VAL A 1 86 ? 6.880 -4.110 1.245 1.00 94.44 86 VAL A C 1
ATOM 645 O O . VAL A 1 86 ? 6.441 -4.419 2.357 1.00 94.44 86 VAL A O 1
ATOM 648 N N . PRO A 1 87 ? 6.282 -4.563 0.122 1.00 95.44 87 PRO A N 1
ATOM 649 C CA . PRO A 1 87 ? 5.065 -5.381 0.163 1.00 95.44 87 PRO A CA 1
ATOM 650 C C . PRO A 1 87 ? 5.196 -6.696 0.945 1.00 95.44 87 PRO A C 1
ATOM 652 O O . PRO A 1 87 ? 4.204 -7.222 1.453 1.00 95.44 87 PRO A O 1
ATOM 655 N N . THR A 1 88 ? 6.415 -7.234 1.046 1.00 93.88 88 THR A N 1
ATOM 656 C CA . THR A 1 88 ? 6.711 -8.491 1.755 1.00 93.88 88 THR A CA 1
ATOM 657 C C . THR A 1 88 ? 6.837 -8.308 3.271 1.00 93.88 88 THR A C 1
ATOM 659 O O . THR A 1 88 ? 6.805 -9.285 4.023 1.00 93.88 88 THR A O 1
ATOM 662 N N . GLU A 1 89 ? 6.921 -7.056 3.730 1.00 94.69 89 GLU A N 1
ATOM 663 C CA . GLU A 1 89 ? 7.179 -6.674 5.122 1.00 94.69 89 GLU A CA 1
ATOM 664 C C . GLU A 1 89 ? 6.003 -5.914 5.756 1.00 94.69 89 GLU A C 1
ATOM 666 O O . GLU A 1 89 ? 5.857 -5.925 6.978 1.00 94.69 89 GLU A O 1
ATOM 671 N N . GLN A 1 90 ? 5.150 -5.274 4.947 1.00 94.62 90 GLN A N 1
ATOM 672 C CA . GLN A 1 90 ? 4.116 -4.341 5.410 1.00 94.62 90 GLN A CA 1
ATOM 673 C C . GLN A 1 90 ? 2.705 -4.722 4.942 1.00 94.62 90 GLN A C 1
ATOM 675 O O . GLN A 1 90 ? 2.519 -5.405 3.936 1.00 94.62 90 GLN A O 1
ATOM 680 N N . TRP A 1 91 ? 1.700 -4.238 5.677 1.00 96.44 91 TRP A N 1
ATOM 681 C CA . TRP A 1 91 ? 0.276 -4.555 5.488 1.00 96.44 91 TRP A CA 1
ATOM 682 C C . TRP A 1 91 ? -0.525 -3.415 4.842 1.00 96.44 91 TRP A C 1
ATOM 684 O O . TRP A 1 91 ? -1.744 -3.339 4.989 1.00 96.44 91 TRP A O 1
ATOM 694 N N . GLU A 1 92 ? 0.159 -2.517 4.134 1.00 96.69 92 GLU A N 1
ATOM 695 C CA . GLU A 1 92 ? -0.428 -1.292 3.598 1.00 96.69 92 GLU A CA 1
ATOM 696 C C . GLU A 1 92 ? -0.138 -1.110 2.106 1.00 96.69 92 GLU A C 1
ATOM 698 O O . GLU A 1 92 ? 0.956 -1.387 1.602 1.00 96.69 92 GLU A O 1
ATOM 703 N N . CYS A 1 93 ? -1.134 -0.586 1.395 1.00 97.38 93 CYS A N 1
ATOM 704 C CA . CYS A 1 93 ? -0.956 -0.020 0.071 1.00 97.38 93 CYS A CA 1
ATOM 705 C C . CYS A 1 93 ? -0.296 1.353 0.152 1.00 97.38 93 CYS A C 1
ATOM 707 O O . CYS A 1 93 ? -0.549 2.145 1.058 1.00 97.38 93 CYS A O 1
ATOM 709 N N . THR A 1 94 ? 0.486 1.660 -0.878 1.00 95.50 94 THR A N 1
ATOM 710 C CA . THR A 1 94 ? 0.969 3.006 -1.185 1.00 95.50 94 THR A CA 1
ATOM 711 C C . THR A 1 94 ? 0.478 3.390 -2.577 1.00 95.50 94 THR A C 1
ATOM 713 O O . THR A 1 94 ? 0.101 2.526 -3.372 1.00 95.50 94 THR A O 1
ATOM 716 N N . LYS A 1 95 ? 0.534 4.679 -2.928 1.00 95.06 95 LYS A N 1
ATOM 717 C CA . LYS A 1 95 ? 0.148 5.137 -4.276 1.00 95.06 95 LYS A CA 1
ATOM 718 C C . LYS A 1 95 ? 0.937 4.449 -5.399 1.00 95.06 95 LYS A C 1
ATOM 720 O O . LYS A 1 95 ? 0.423 4.310 -6.503 1.00 95.06 95 LYS A O 1
ATOM 725 N N . LEU A 1 96 ? 2.170 4.013 -5.125 1.00 93.38 96 LEU A N 1
ATOM 726 C CA . LEU A 1 96 ? 3.015 3.302 -6.092 1.00 93.38 96 LEU A CA 1
ATOM 727 C C . LEU A 1 96 ? 2.540 1.865 -6.352 1.00 93.38 96 LEU A C 1
ATOM 729 O O . LEU A 1 96 ? 2.759 1.345 -7.445 1.00 93.38 96 LEU A O 1
ATOM 733 N N . ARG A 1 97 ? 1.873 1.246 -5.370 1.00 94.88 97 ARG A N 1
ATOM 734 C CA . ARG A 1 97 ? 1.377 -0.136 -5.423 1.00 94.88 97 ARG A CA 1
ATOM 735 C C . ARG A 1 97 ? -0.020 -0.276 -6.029 1.00 94.88 97 ARG A C 1
ATOM 737 O O . ARG A 1 97 ? -0.458 -1.386 -6.303 1.00 94.88 97 ARG A O 1
ATOM 744 N N . CYS A 1 98 ? -0.739 0.823 -6.244 1.00 96.38 98 CYS A N 1
ATOM 745 C CA . CYS A 1 98 ? -2.080 0.762 -6.820 1.00 96.38 98 CYS A CA 1
ATOM 746 C C . CYS A 1 98 ? -2.045 0.210 -8.255 1.00 96.38 98 CYS A C 1
ATOM 748 O O . CYS A 1 98 ? -1.362 0.764 -9.128 1.00 96.38 98 CYS A O 1
ATOM 750 N N . GLY A 1 99 ? -2.781 -0.882 -8.483 1.00 95.31 99 GLY A N 1
ATOM 751 C CA . GLY A 1 99 ? -2.775 -1.616 -9.750 1.00 95.31 99 GLY A CA 1
ATOM 752 C C . GLY A 1 99 ? -1.491 -2.425 -9.961 1.00 95.31 99 GLY A C 1
ATOM 753 O O . GLY A 1 99 ? -1.042 -2.601 -11.095 1.00 95.31 99 GLY A O 1
ATOM 754 N N . GLU A 1 100 ? -0.832 -2.855 -8.880 1.00 94.38 100 GLU A N 1
ATOM 755 C CA . GLU A 1 100 ? 0.372 -3.678 -8.980 1.00 94.38 100 GLU A CA 1
ATOM 756 C C . GLU A 1 100 ? 0.089 -5.036 -9.628 1.00 94.38 100 GLU A C 1
ATOM 758 O O . GLU A 1 100 ? -0.992 -5.618 -9.517 1.00 94.38 100 GLU A O 1
ATOM 763 N N . LYS A 1 101 ? 1.124 -5.589 -10.261 1.00 94.44 101 LYS A N 1
ATOM 764 C CA . LYS A 1 101 ? 1.144 -7.018 -10.551 1.00 94.44 101 LYS A CA 1
ATOM 765 C C . LYS A 1 101 ? 1.351 -7.751 -9.230 1.00 94.44 101 LYS A C 1
ATOM 767 O O . LYS A 1 101 ? 2.309 -7.453 -8.521 1.00 94.44 101 LYS A O 1
ATOM 772 N N . ARG A 1 102 ? 0.484 -8.721 -8.942 1.00 94.56 102 ARG A N 1
ATOM 773 C CA . ARG A 1 102 ? 0.527 -9.505 -7.702 1.00 94.56 102 ARG A CA 1
ATOM 774 C C . ARG A 1 102 ? 1.916 -10.085 -7.463 1.00 94.56 102 ARG A C 1
ATOM 776 O O . ARG A 1 102 ? 2.486 -10.732 -8.346 1.00 94.56 102 ARG A O 1
ATOM 783 N N . LEU A 1 103 ? 2.413 -9.892 -6.247 1.00 93.94 103 LEU A N 1
ATOM 784 C CA . LEU A 1 103 ? 3.610 -10.553 -5.747 1.00 93.94 103 LEU A CA 1
ATOM 785 C C . LEU A 1 103 ? 3.175 -11.616 -4.746 1.00 93.94 103 LEU A C 1
ATOM 787 O O . LEU A 1 103 ? 2.443 -11.333 -3.798 1.00 93.94 103 LEU A O 1
ATOM 791 N N . THR A 1 104 ? 3.617 -12.851 -4.965 1.00 92.38 104 THR A N 1
ATOM 792 C CA . THR A 1 104 ? 3.230 -14.001 -4.135 1.00 92.38 104 THR A CA 1
ATOM 793 C C . THR A 1 104 ? 3.672 -13.847 -2.679 1.00 92.38 104 THR A C 1
ATOM 795 O O . THR A 1 104 ? 3.024 -14.377 -1.786 1.00 92.38 104 THR A O 1
ATOM 798 N N . GLU A 1 105 ? 4.752 -13.106 -2.436 1.00 93.25 105 GLU A N 1
ATOM 799 C CA . GLU A 1 105 ? 5.319 -12.890 -1.101 1.00 93.25 105 GLU A CA 1
ATOM 800 C C . GLU A 1 105 ? 4.710 -11.688 -0.359 1.00 93.25 105 GLU A C 1
ATOM 802 O O . GLU A 1 105 ? 5.028 -11.472 0.813 1.00 93.25 105 GLU A O 1
ATOM 807 N N . SER A 1 106 ? 3.837 -10.906 -1.007 1.00 96.00 106 SER A N 1
ATOM 808 C CA . SER A 1 106 ? 3.191 -9.761 -0.360 1.00 96.00 106 SER A CA 1
ATOM 809 C C . SER A 1 106 ? 2.286 -10.203 0.789 1.00 96.00 106 SER A C 1
ATOM 811 O O . SER A 1 106 ? 1.542 -11.176 0.661 1.00 96.00 106 SER A O 1
ATOM 813 N N . LYS A 1 107 ? 2.284 -9.451 1.898 1.00 97.50 107 LYS A N 1
ATOM 814 C CA . LYS A 1 107 ? 1.386 -9.714 3.042 1.00 97.50 107 LYS A CA 1
ATOM 815 C C . LYS A 1 107 ? -0.089 -9.478 2.708 1.00 97.50 107 LYS A C 1
ATOM 817 O O . LYS A 1 107 ? -0.960 -10.168 3.227 1.00 97.50 107 LYS A O 1
ATOM 822 N N . CYS A 1 108 ? -0.344 -8.512 1.834 1.00 98.00 108 CYS A N 1
ATOM 823 C CA . CYS A 1 108 ? -1.643 -8.167 1.270 1.00 98.00 108 CYS A CA 1
ATOM 824 C C . CYS A 1 108 ? -1.442 -7.513 -0.104 1.00 98.00 108 CYS A C 1
ATOM 826 O O . CYS A 1 108 ? -0.336 -7.061 -0.428 1.00 98.00 108 CYS A O 1
ATOM 828 N N . GLN A 1 109 ? -2.494 -7.461 -0.915 1.00 97.88 109 GLN A N 1
ATOM 829 C CA . GLN A 1 109 ? -2.404 -7.047 -2.316 1.00 97.88 109 GLN A CA 1
ATOM 830 C C . GLN A 1 109 ? -3.014 -5.662 -2.553 1.00 97.88 109 GLN A C 1
ATOM 832 O O . GLN A 1 109 ? -3.952 -5.249 -1.872 1.00 97.88 109 GLN A O 1
ATOM 837 N N . CYS A 1 110 ? -2.484 -4.960 -3.554 1.00 97.50 110 CYS A N 1
ATOM 838 C CA . CYS A 1 110 ? -3.018 -3.686 -4.057 1.00 97.50 110 CYS A CA 1
ATOM 839 C C . CYS A 1 110 ? -3.361 -3.757 -5.556 1.00 97.50 110 CYS A C 1
ATOM 841 O O . CYS A 1 110 ? -3.451 -2.733 -6.242 1.00 97.50 110 CYS A O 1
ATOM 843 N N . SER A 1 111 ? -3.508 -4.977 -6.072 1.00 97.06 111 SER A N 1
ATOM 844 C CA . SER A 1 111 ? -3.902 -5.274 -7.444 1.00 97.06 111 SER A CA 1
ATOM 845 C C . SER A 1 111 ? -5.414 -5.136 -7.635 1.00 97.06 111 SER A C 1
ATOM 847 O O . SER A 1 111 ? -6.190 -5.242 -6.686 1.00 97.06 111 SER A O 1
ATOM 849 N N . ASP A 1 112 ? -5.849 -4.941 -8.877 1.00 97.25 112 ASP A N 1
ATOM 850 C CA . ASP A 1 112 ? -7.257 -4.659 -9.202 1.00 97.25 112 ASP A CA 1
ATOM 851 C C . ASP A 1 112 ? -8.221 -5.809 -8.850 1.00 97.25 112 ASP A C 1
ATOM 853 O O . ASP A 1 112 ? -9.418 -5.600 -8.670 1.00 97.25 112 ASP A O 1
ATOM 857 N N . ASP A 1 113 ? -7.706 -7.033 -8.724 1.00 97.56 113 ASP A N 1
ATOM 858 C CA . ASP A 1 113 ? -8.470 -8.232 -8.383 1.00 97.56 113 ASP A CA 1
ATOM 859 C C . ASP A 1 113 ? -8.541 -8.523 -6.873 1.00 97.56 113 ASP A C 1
ATOM 861 O O . ASP A 1 113 ? -9.281 -9.427 -6.471 1.00 97.56 113 ASP A O 1
ATOM 865 N N . CYS A 1 114 ? -7.826 -7.772 -6.023 1.00 98.12 114 CYS A N 1
ATOM 866 C CA . CYS A 1 114 ? -7.683 -8.098 -4.599 1.00 98.12 114 CYS A CA 1
ATOM 867 C C . CYS A 1 114 ? -9.025 -8.158 -3.851 1.00 98.12 114 CYS A C 1
ATOM 869 O O . CYS A 1 114 ? -9.180 -8.959 -2.931 1.00 98.12 114 CYS A O 1
ATOM 871 N N . LEU A 1 115 ? -10.023 -7.362 -4.262 1.00 96.94 115 LEU A N 1
ATOM 872 C CA . LEU A 1 115 ? -11.348 -7.352 -3.628 1.00 96.94 115 LEU A CA 1
ATOM 873 C C . LEU A 1 115 ? -12.085 -8.666 -3.888 1.00 96.94 115 LEU A C 1
ATOM 875 O O . LEU A 1 115 ? -12.683 -9.237 -2.981 1.00 96.94 115 LEU A O 1
ATOM 879 N N . SER A 1 116 ? -12.006 -9.165 -5.124 1.00 96.94 116 SER A N 1
ATOM 880 C CA . SER A 1 116 ? -12.604 -10.447 -5.506 1.00 96.94 116 SER A CA 1
ATOM 881 C C . SER A 1 116 ? -11.858 -11.641 -4.908 1.00 96.94 116 SER A C 1
ATOM 883 O O . SER A 1 116 ? -12.481 -12.646 -4.575 1.00 96.94 116 SER A O 1
ATOM 885 N N . ALA A 1 117 ? -10.540 -11.512 -4.728 1.00 97.44 117 ALA A N 1
ATOM 886 C CA . ALA A 1 117 ? -9.701 -12.504 -4.067 1.00 97.44 117 ALA A CA 1
ATOM 887 C C . ALA A 1 117 ? -9.819 -12.469 -2.529 1.00 97.44 117 ALA A C 1
ATOM 889 O O . ALA A 1 117 ? -9.463 -13.445 -1.871 1.00 97.44 117 ALA A O 1
ATOM 890 N N . GLY A 1 118 ? -10.338 -11.376 -1.958 1.00 96.88 118 GLY A N 1
ATOM 891 C CA . GLY A 1 118 ? -10.505 -11.197 -0.517 1.00 96.88 118 GLY A CA 1
ATOM 892 C C . GLY A 1 118 ? -9.200 -10.928 0.237 1.00 96.88 118 GLY A C 1
ATOM 893 O O . GLY A 1 118 ? -9.113 -11.259 1.417 1.00 96.88 118 GLY A O 1
ATOM 894 N N . ASP A 1 119 ? -8.188 -10.360 -0.425 1.00 97.94 119 ASP A N 1
ATOM 895 C CA . ASP A 1 119 ? -6.838 -10.200 0.135 1.00 97.94 119 ASP A CA 1
ATOM 896 C C . ASP A 1 119 ? -6.213 -8.811 -0.069 1.00 97.94 119 ASP A C 1
ATOM 898 O O . ASP A 1 119 ? -4.990 -8.640 -0.002 1.00 97.94 119 ASP A O 1
ATOM 902 N N . CYS A 1 120 ? -7.054 -7.796 -0.284 1.00 98.31 120 CYS A N 1
ATOM 903 C CA . CYS A 1 120 ? -6.601 -6.409 -0.283 1.00 98.31 120 CYS A CA 1
ATOM 904 C C . CYS A 1 120 ? -5.978 -6.013 1.059 1.00 98.31 120 CYS A C 1
ATOM 906 O O . CYS A 1 120 ? -6.447 -6.421 2.124 1.00 98.31 120 CYS A O 1
ATOM 908 N N . CYS A 1 121 ? -4.991 -5.117 1.020 1.00 98.25 121 CYS A N 1
ATOM 909 C CA . CYS A 1 121 ? -4.601 -4.382 2.222 1.00 98.25 121 CYS A CA 1
ATOM 910 C C . CYS A 1 121 ? -5.787 -3.551 2.743 1.00 98.25 121 CYS A C 1
ATOM 912 O O . CYS A 1 121 ? -6.597 -3.046 1.961 1.00 98.25 121 CYS A O 1
ATOM 914 N N . THR A 1 122 ? -5.886 -3.369 4.061 1.00 97.44 122 THR A N 1
ATOM 915 C CA . THR A 1 122 ? -7.049 -2.719 4.703 1.00 97.44 122 THR A CA 1
ATOM 916 C C . THR A 1 122 ? -7.247 -1.265 4.272 1.00 97.44 122 THR A C 1
ATOM 918 O O . THR A 1 122 ? -8.369 -0.767 4.284 1.00 97.44 122 THR A O 1
ATOM 921 N N . ASN A 1 123 ? -6.179 -0.589 3.842 1.00 97.81 123 ASN A N 1
ATOM 922 C CA . ASN A 1 123 ? -6.205 0.785 3.347 1.00 97.81 123 ASN A CA 1
ATOM 923 C C . ASN A 1 123 ? -6.354 0.902 1.811 1.00 97.81 123 ASN A C 1
ATOM 925 O O . ASN A 1 123 ? -6.270 2.015 1.293 1.00 97.81 123 ASN A O 1
ATOM 929 N N . TYR A 1 124 ? -6.571 -0.199 1.076 1.00 98.38 124 TYR A N 1
ATOM 930 C CA . TYR A 1 124 ? -6.621 -0.214 -0.396 1.00 98.38 124 TYR A CA 1
ATOM 931 C C . TYR A 1 124 ? -7.619 0.794 -0.974 1.00 98.38 124 TYR A C 1
ATOM 933 O O . TYR A 1 124 ? -7.250 1.609 -1.818 1.00 98.38 124 TYR A O 1
ATOM 941 N N . GLN A 1 125 ? -8.862 0.785 -0.487 1.00 97.62 125 GLN A N 1
ATOM 942 C CA . GLN A 1 125 ? -9.909 1.672 -0.998 1.00 97.62 125 GLN A CA 1
ATOM 943 C C . GLN A 1 125 ? -9.570 3.149 -0.787 1.00 97.62 125 GLN A C 1
ATOM 945 O O . GLN A 1 125 ? -9.702 3.969 -1.695 1.00 97.62 125 GLN A O 1
ATOM 950 N N . HIS A 1 126 ? -9.049 3.481 0.392 1.00 97.44 126 HIS A N 1
ATOM 951 C CA . HIS A 1 126 ? -8.630 4.840 0.701 1.00 97.44 126 HIS A CA 1
ATOM 952 C C . HIS A 1 126 ? -7.461 5.298 -0.182 1.00 97.44 126 HIS A C 1
ATOM 954 O O . HIS A 1 126 ? -7.503 6.366 -0.789 1.00 97.44 126 HIS A O 1
ATOM 960 N N . VAL A 1 127 ? -6.419 4.471 -0.297 1.00 97.56 127 VAL A N 1
ATOM 961 C CA . VAL A 1 127 ? -5.175 4.850 -0.981 1.00 97.56 127 VAL A CA 1
ATOM 962 C C . VAL A 1 127 ? -5.309 4.824 -2.504 1.00 97.56 127 VAL A C 1
ATOM 964 O O . VAL A 1 127 ? -4.756 5.701 -3.172 1.00 97.56 127 VAL A O 1
ATOM 967 N N . CYS A 1 128 ? -6.015 3.836 -3.057 1.00 97.88 128 CYS A N 1
ATOM 968 C CA . CYS A 1 128 ? -6.074 3.590 -4.499 1.00 97.88 128 CYS A CA 1
ATOM 969 C C . CYS A 1 128 ? -7.354 4.097 -5.166 1.00 97.88 128 CYS A C 1
ATOM 971 O O . CYS A 1 128 ? -7.305 4.447 -6.343 1.00 97.88 128 CYS A O 1
ATOM 973 N N . HIS A 1 129 ? -8.462 4.193 -4.426 1.00 97.25 129 HIS A N 1
ATOM 974 C CA . HIS A 1 129 ? -9.756 4.649 -4.954 1.00 97.25 129 HIS A CA 1
ATOM 975 C C . HIS A 1 129 ? -10.233 5.972 -4.347 1.00 97.25 129 HIS A C 1
ATOM 977 O O . HIS A 1 129 ? -11.263 6.501 -4.757 1.00 97.25 129 HIS A O 1
ATOM 983 N N . GLY A 1 130 ? -9.460 6.558 -3.426 1.00 95.44 130 GLY A N 1
ATOM 984 C CA . GLY A 1 130 ? -9.757 7.866 -2.842 1.00 95.44 130 GLY A CA 1
ATOM 985 C C . GLY A 1 130 ? -10.960 7.865 -1.899 1.00 95.44 130 GLY A C 1
ATOM 986 O O . GLY A 1 130 ? -11.527 8.929 -1.646 1.00 95.44 130 GLY A O 1
ATOM 987 N N . GLU A 1 131 ? -11.362 6.697 -1.391 1.00 96.38 131 GLU A N 1
ATOM 988 C CA . GLU A 1 131 ? -12.370 6.611 -0.334 1.00 96.38 131 GLU A CA 1
ATOM 989 C C . GLU A 1 131 ? -11.848 7.256 0.958 1.00 96.38 131 GLU A C 1
ATOM 991 O O . GLU A 1 131 ? -10.642 7.365 1.188 1.00 96.38 131 GLU A O 1
ATOM 996 N N . LYS A 1 132 ? -12.750 7.712 1.823 1.00 95.69 132 LYS A N 1
ATOM 997 C CA . LYS A 1 132 ? -12.353 8.231 3.134 1.00 95.69 132 LYS A CA 1
ATOM 998 C C . LYS A 1 132 ? -11.979 7.086 4.061 1.00 95.69 132 LYS A C 1
ATOM 1000 O O . LYS A 1 132 ? -12.509 5.981 3.945 1.00 95.69 132 LYS A O 1
ATOM 1005 N N . GLN A 1 133 ? -11.065 7.341 4.991 1.00 95.94 133 GLN A N 1
ATOM 1006 C CA . GLN A 1 133 ? -10.860 6.387 6.074 1.00 95.94 133 GLN A CA 1
ATOM 1007 C C . GLN A 1 133 ? -12.089 6.389 6.981 1.00 95.94 133 GLN A C 1
ATOM 1009 O O . GLN A 1 133 ? -12.673 7.444 7.224 1.00 95.94 133 GLN A O 1
ATOM 1014 N N . TRP A 1 134 ? -12.413 5.238 7.579 1.00 95.56 134 TRP A N 1
ATOM 1015 C CA . TRP A 1 134 ? -13.530 5.145 8.524 1.00 95.56 134 TRP A CA 1
ATOM 1016 C C . TRP A 1 134 ? -13.458 6.222 9.607 1.00 95.56 134 TRP A C 1
ATOM 1018 O O . TRP A 1 134 ? -14.486 6.770 9.977 1.00 95.56 134 TRP A O 1
ATOM 1028 N N . VAL A 1 135 ? -12.262 6.568 10.097 1.00 96.25 135 VAL A N 1
ATOM 1029 C CA . VAL A 1 135 ? -12.088 7.588 11.141 1.00 96.25 135 VAL A CA 1
ATOM 1030 C C . VAL A 1 135 ? -12.500 8.995 10.678 1.00 96.25 135 VAL A C 1
ATOM 1032 O O . VAL A 1 135 ? -13.013 9.770 11.477 1.00 96.25 135 VAL A O 1
ATOM 1035 N N . GLU A 1 136 ? -12.394 9.295 9.384 1.00 95.50 136 GLU A N 1
ATOM 1036 C CA . GLU A 1 136 ? -12.694 10.605 8.785 1.00 95.50 136 GLU A CA 1
ATOM 1037 C C . GLU A 1 136 ? -14.184 10.812 8.462 1.00 95.50 136 GLU A C 1
ATOM 1039 O O . GLU A 1 136 ? -14.608 11.937 8.185 1.00 95.50 136 GLU A O 1
ATOM 1044 N N . ASP A 1 137 ? -14.988 9.745 8.470 1.00 93.06 137 ASP A N 1
ATOM 1045 C CA . ASP A 1 137 ? -16.422 9.827 8.178 1.00 93.06 137 ASP A CA 1
ATOM 1046 C C . ASP A 1 137 ? -17.225 10.517 9.294 1.00 93.06 137 ASP A C 1
ATOM 1048 O O . ASP A 1 137 ? -16.746 10.736 10.407 1.00 93.06 137 ASP A O 1
ATOM 1052 N N . VAL A 1 138 ? -18.486 10.844 9.030 1.00 92.81 138 VAL A N 1
ATOM 1053 C CA . VAL A 1 138 ? -19.388 11.365 10.068 1.00 92.81 138 VAL A CA 1
ATOM 1054 C C . VAL A 1 138 ? -19.926 10.233 10.947 1.00 92.81 138 VAL A C 1
ATOM 1056 O O . VAL A 1 138 ? -19.989 9.082 10.523 1.00 92.81 138 VAL A O 1
ATOM 1059 N N . CYS A 1 139 ? -20.325 10.545 12.181 1.00 91.12 139 CYS A N 1
ATOM 1060 C CA . CYS A 1 139 ? -20.999 9.570 13.037 1.00 91.12 139 CYS A CA 1
ATOM 1061 C C . CYS A 1 139 ? -22.431 9.335 12.534 1.00 91.12 139 CYS A C 1
ATOM 1063 O O . CYS A 1 139 ? -23.245 10.259 12.504 1.00 91.12 139 CYS A O 1
ATOM 1065 N N . GLU A 1 140 ? -22.737 8.097 12.147 1.00 89.12 140 GLU A N 1
ATOM 1066 C CA . GLU A 1 140 ? -24.051 7.694 11.639 1.00 89.12 140 GLU A CA 1
ATOM 1067 C C . GLU A 1 140 ? -24.873 6.944 12.697 1.00 89.12 140 GLU A C 1
ATOM 1069 O O . GLU A 1 140 ? -24.335 6.296 13.595 1.00 89.12 140 GLU A O 1
ATOM 1074 N N . ASN A 1 141 ? -26.203 6.996 12.576 1.00 87.75 141 ASN A N 1
ATOM 1075 C CA . ASN A 1 141 ? -27.090 6.177 13.396 1.00 87.75 141 ASN A CA 1
ATOM 1076 C C . ASN A 1 141 ? -27.162 4.748 12.828 1.00 87.75 141 ASN A C 1
ATOM 1078 O O . ASN A 1 141 ? -27.608 4.550 11.698 1.00 87.75 141 ASN A O 1
ATOM 1082 N N . LEU A 1 142 ? -26.752 3.760 13.626 1.00 87.00 142 LEU A N 1
ATOM 1083 C CA . LEU A 1 142 ? -26.689 2.344 13.242 1.00 87.00 142 LEU A CA 1
ATOM 1084 C C . LEU A 1 142 ? -27.806 1.493 13.881 1.00 87.00 142 LEU A C 1
ATOM 1086 O O . LEU A 1 142 ? -27.596 0.313 14.156 1.00 87.00 142 LEU A O 1
ATOM 1090 N N . ALA A 1 143 ? -28.987 2.070 14.141 1.00 87.62 143 ALA A N 1
ATOM 1091 C CA . ALA A 1 143 ? -30.107 1.338 14.748 1.00 87.62 143 ALA A CA 1
ATOM 1092 C C . ALA A 1 143 ? -30.567 0.133 13.904 1.00 87.62 143 ALA A C 1
ATOM 1094 O O . ALA A 1 143 ? -30.959 -0.892 14.463 1.00 87.62 143 ALA A O 1
ATOM 1095 N N . GLU A 1 144 ? -30.491 0.233 12.573 1.00 88.75 144 GLU A N 1
ATOM 1096 C CA . GLU A 1 144 ? -30.789 -0.871 11.657 1.00 88.75 144 GLU A CA 1
ATOM 1097 C C . GLU A 1 144 ? -29.495 -1.542 11.144 1.00 88.75 144 GLU A C 1
ATOM 1099 O O . GLU A 1 144 ? -28.666 -0.876 10.514 1.00 88.75 144 GLU A O 1
ATOM 1104 N N . PRO A 1 145 ? -29.306 -2.863 11.364 1.00 89.00 145 PRO A N 1
ATOM 1105 C CA . PRO A 1 145 ? -28.164 -3.600 10.831 1.00 89.00 145 PRO A CA 1
ATOM 1106 C C . PRO A 1 145 ? -28.105 -3.571 9.302 1.00 89.00 145 PRO A C 1
ATOM 1108 O O . PRO A 1 145 ? -29.031 -4.026 8.632 1.00 89.00 145 PRO A O 1
ATOM 1111 N N . LYS A 1 146 ? -26.957 -3.183 8.743 1.00 91.88 146 LYS A N 1
ATOM 1112 C CA . LYS A 1 146 ? -26.633 -3.402 7.325 1.00 91.88 146 LYS A CA 1
ATOM 1113 C C . LYS A 1 146 ? -25.653 -4.569 7.203 1.00 91.88 146 LYS A C 1
ATOM 1115 O O . LYS A 1 146 ? -24.442 -4.373 7.238 1.00 91.88 146 LYS A O 1
ATOM 1120 N N . CYS A 1 147 ? -26.174 -5.791 7.098 1.00 91.38 147 CYS A N 1
ATOM 1121 C CA . CYS A 1 147 ? -25.358 -7.003 6.977 1.00 91.38 147 CYS A CA 1
ATOM 1122 C C . CYS A 1 147 ? -25.405 -7.579 5.546 1.00 91.38 147 CYS A C 1
ATOM 1124 O O . CYS A 1 147 ? -26.480 -7.607 4.944 1.00 91.38 147 CYS A O 1
ATOM 1126 N N . PRO A 1 148 ? -24.279 -8.079 4.999 1.00 92.31 148 PRO A N 1
ATOM 1127 C CA . PRO A 1 148 ? -24.273 -8.798 3.726 1.00 92.31 148 PRO A CA 1
ATOM 1128 C C . PRO A 1 148 ? -25.106 -10.086 3.766 1.00 92.31 148 PRO A C 1
ATOM 1130 O O . PRO A 1 148 ? -25.375 -10.652 4.831 1.00 92.31 148 PRO A O 1
ATOM 1133 N N . ALA A 1 149 ? -25.459 -10.597 2.583 1.00 93.69 149 ALA A N 1
ATOM 1134 C CA . ALA A 1 149 ? -26.151 -11.875 2.454 1.00 93.69 149 ALA A CA 1
ATOM 1135 C C . ALA A 1 149 ? -25.378 -13.007 3.161 1.00 93.69 149 ALA A C 1
ATOM 1137 O O . ALA A 1 149 ? -24.159 -13.111 3.051 1.00 93.69 149 ALA A O 1
ATOM 1138 N N . GLY A 1 150 ? -26.103 -13.859 3.889 1.00 92.31 150 GLY A N 1
ATOM 1139 C CA . GLY A 1 150 ? -25.538 -14.973 4.662 1.00 92.31 150 GLY A CA 1
ATOM 1140 C C . GLY A 1 150 ? -25.442 -14.717 6.170 1.00 92.31 150 GLY A C 1
ATOM 1141 O O . GLY A 1 150 ? -25.460 -15.674 6.945 1.00 92.31 150 GLY A O 1
ATOM 1142 N N . PHE A 1 151 ? -25.447 -13.457 6.613 1.00 93.06 151 PHE A N 1
ATOM 1143 C CA . PHE A 1 151 ? -25.498 -13.118 8.037 1.00 93.06 151 PHE A CA 1
ATOM 1144 C C . PHE A 1 151 ? -26.943 -13.110 8.545 1.00 93.06 151 PHE A C 1
ATOM 1146 O O . PHE A 1 151 ? -27.737 -12.244 8.191 1.00 93.06 151 PHE A O 1
ATOM 1153 N N . LYS A 1 152 ? -27.289 -14.084 9.396 1.00 91.81 152 LYS A N 1
ATOM 1154 C CA . LYS A 1 152 ? -28.613 -14.164 10.050 1.00 91.81 152 LYS A CA 1
ATOM 1155 C C . LYS A 1 152 ? -28.740 -13.252 11.277 1.00 91.81 152 LYS A C 1
ATOM 1157 O O . LYS A 1 152 ? -29.850 -12.977 11.714 1.00 91.81 152 LYS A O 1
ATOM 1162 N N . GLN A 1 153 ? -27.610 -12.834 11.841 1.00 91.25 153 GLN A N 1
ATOM 1163 C CA . GLN A 1 153 ? -27.501 -11.953 13.001 1.00 91.25 153 GLN A CA 1
ATOM 1164 C C . GLN A 1 153 ? -26.214 -11.126 12.893 1.00 91.25 153 GLN A C 1
ATOM 1166 O O . GLN A 1 153 ? -25.280 -11.533 12.194 1.00 91.25 153 GLN A O 1
ATOM 1171 N N . GLN A 1 154 ? -26.160 -9.993 13.594 1.00 92.69 154 GLN A N 1
ATOM 1172 C CA 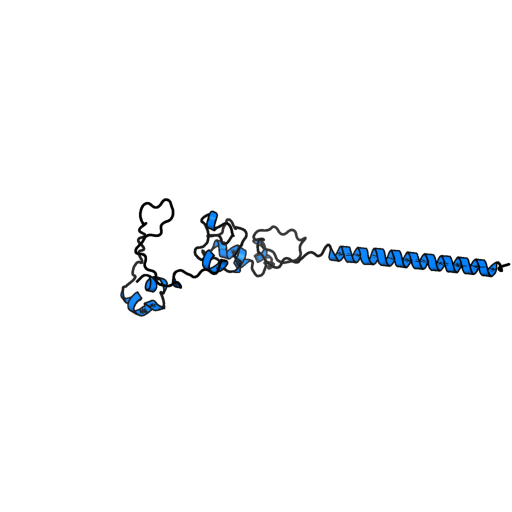. GLN A 1 154 ? -24.954 -9.169 13.675 1.00 92.69 154 GLN A CA 1
ATOM 1173 C C . GLN A 1 154 ? -23.821 -9.941 14.381 1.00 92.69 154 GLN A C 1
ATOM 1175 O O . GLN A 1 154 ? -24.062 -10.545 15.430 1.00 92.69 154 GLN A O 1
ATOM 1180 N N . PRO A 1 155 ? -22.591 -9.943 13.836 1.00 94.25 155 PRO A N 1
ATOM 1181 C CA . PRO A 1 155 ? -21.439 -10.509 14.526 1.00 94.25 155 PRO A CA 1
ATOM 1182 C C . PRO A 1 155 ? -20.994 -9.612 15.693 1.00 94.25 155 PRO A C 1
ATOM 1184 O O . PRO A 1 155 ? -21.087 -8.389 15.613 1.00 94.25 155 PRO A O 1
ATOM 1187 N N . LEU A 1 156 ? -20.458 -10.225 16.753 1.00 94.81 156 LEU A N 1
ATOM 1188 C CA . LEU A 1 156 ? -19.810 -9.529 17.868 1.00 94.81 156 LEU A CA 1
ATOM 1189 C C . LEU A 1 156 ? -18.294 -9.730 17.786 1.00 94.81 156 LEU A C 1
ATOM 1191 O O . LEU A 1 156 ? -17.823 -10.868 17.798 1.00 94.81 156 LEU A O 1
ATOM 1195 N N . LEU A 1 157 ? -17.541 -8.631 17.753 1.00 96.56 157 LEU A N 1
ATOM 1196 C CA . LEU A 1 157 ? -16.084 -8.637 17.853 1.00 96.56 157 LEU A CA 1
ATOM 1197 C C . LEU A 1 157 ? -15.672 -8.049 19.205 1.00 96.56 157 LEU A C 1
ATOM 1199 O O . LEU A 1 157 ? -15.883 -6.866 19.459 1.00 96.56 157 LEU A O 1
ATOM 1203 N N . LEU A 1 158 ? -15.078 -8.873 20.067 1.00 97.38 158 LEU A N 1
ATOM 1204 C CA . LEU A 1 158 ? -14.510 -8.415 21.332 1.00 97.38 158 LEU A CA 1
ATOM 1205 C C . LEU A 1 158 ? -13.043 -8.025 21.116 1.00 97.38 158 LEU A C 1
ATOM 1207 O O . LEU A 1 158 ? -12.204 -8.892 20.874 1.00 97.38 158 LEU A O 1
ATOM 1211 N N . VAL A 1 159 ? -12.737 -6.731 21.220 1.00 96.69 159 VAL A N 1
ATOM 1212 C CA . VAL A 1 159 ? -11.370 -6.198 21.124 1.00 96.69 159 VAL A CA 1
ATOM 1213 C C . VAL A 1 159 ? -10.894 -5.815 22.522 1.00 96.69 159 VAL A C 1
ATOM 1215 O O . VAL A 1 159 ? -11.477 -4.945 23.161 1.00 96.69 159 VAL A O 1
ATOM 1218 N N . SER A 1 160 ? -9.840 -6.473 23.005 1.00 96.56 160 SER A N 1
ATOM 1219 C CA . SER A 1 160 ? -9.236 -6.194 24.312 1.00 96.56 160 S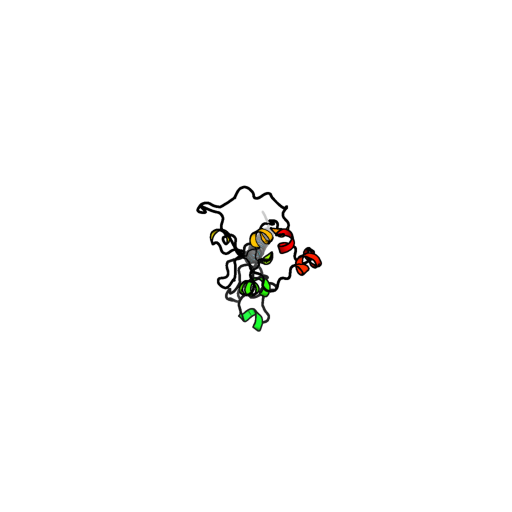ER A CA 1
ATOM 1220 C C . SER A 1 160 ? -7.885 -5.513 24.129 1.00 96.56 160 SER A C 1
ATOM 1222 O O . SER A 1 160 ? -6.996 -6.073 23.489 1.00 96.56 160 SER A O 1
ATOM 1224 N N . LEU A 1 161 ? -7.722 -4.330 24.721 1.00 96.50 161 LEU A N 1
ATOM 1225 C CA . LEU A 1 161 ? -6.465 -3.583 24.757 1.00 96.50 161 LEU A CA 1
ATOM 1226 C C . LEU A 1 161 ? -5.918 -3.627 26.186 1.00 96.50 161 LEU A C 1
ATOM 1228 O O . LEU A 1 161 ? -6.421 -2.933 27.071 1.00 96.50 161 LEU A O 1
ATOM 1232 N N . ASP A 1 162 ? -4.932 -4.493 26.425 1.00 97.12 162 ASP A N 1
ATOM 1233 C CA . ASP A 1 162 ? -4.385 -4.701 27.768 1.00 97.12 162 ASP A CA 1
ATOM 1234 C C . ASP A 1 162 ? -3.733 -3.422 28.316 1.00 97.12 162 ASP A C 1
ATOM 1236 O O . ASP A 1 162 ? -3.048 -2.689 27.602 1.00 97.12 162 ASP A O 1
ATOM 1240 N N . GLY A 1 163 ? -3.979 -3.132 29.593 1.00 96.38 163 GLY A N 1
ATOM 1241 C CA . GLY A 1 163 ? -3.447 -1.950 30.269 1.00 96.38 163 GLY A CA 1
ATOM 1242 C C . GLY A 1 163 ? -3.970 -0.594 29.771 1.00 96.38 163 GLY A C 1
ATOM 1243 O O . GLY A 1 163 ? -3.441 0.433 30.205 1.00 96.38 163 GLY A O 1
ATOM 1244 N N . LEU A 1 164 ? -4.995 -0.541 28.908 1.00 95.75 164 LEU A N 1
ATOM 1245 C CA . LEU A 1 164 ? -5.585 0.724 28.457 1.00 95.75 164 LEU A CA 1
ATOM 1246 C C . LEU A 1 164 ? -6.408 1.376 29.583 1.00 95.75 164 LEU A C 1
ATOM 1248 O O . LEU A 1 164 ? -7.582 1.070 29.793 1.00 95.75 164 LEU A O 1
ATOM 1252 N N . ARG A 1 165 ? -5.782 2.287 30.334 1.00 96.19 165 ARG A N 1
ATOM 1253 C CA . ARG A 1 165 ? -6.430 3.025 31.429 1.00 96.19 165 ARG A CA 1
ATOM 1254 C C . ARG A 1 165 ? -7.435 4.037 30.882 1.00 96.19 165 ARG A C 1
ATOM 1256 O O . ARG A 1 165 ? -7.149 4.725 29.907 1.00 96.19 165 ARG A O 1
ATOM 1263 N N . ALA A 1 166 ? -8.561 4.209 31.576 1.00 94.81 166 ALA A N 1
ATOM 1264 C CA . ALA A 1 166 ? -9.614 5.152 31.182 1.00 94.81 166 ALA A CA 1
ATOM 1265 C C . ALA A 1 166 ? -9.117 6.607 31.040 1.00 94.81 166 ALA A C 1
ATOM 1267 O O . ALA A 1 166 ? -9.551 7.325 30.143 1.00 94.81 166 ALA A O 1
ATOM 1268 N N . GLU A 1 167 ? -8.162 7.020 31.880 1.00 96.31 167 GLU A N 1
ATOM 1269 C CA . GLU A 1 167 ? -7.512 8.337 31.814 1.00 96.31 167 GLU A CA 1
ATOM 1270 C C . GLU A 1 167 ? -6.864 8.612 30.447 1.00 96.31 167 GLU A C 1
ATOM 1272 O O . GLU A 1 167 ? -6.821 9.759 30.012 1.00 96.31 167 GLU A O 1
ATOM 1277 N N . TYR A 1 168 ? -6.381 7.586 29.738 1.00 95.19 168 TYR A N 1
ATOM 1278 C CA . TYR A 1 168 ? -5.704 7.794 28.459 1.00 95.19 168 TYR A CA 1
ATOM 1279 C C . TYR A 1 168 ? -6.633 8.391 27.403 1.00 95.19 168 TYR A C 1
ATOM 1281 O O . TYR A 1 168 ? -6.212 9.287 26.679 1.00 95.19 168 TYR A O 1
ATOM 1289 N N . LEU A 1 169 ? -7.898 7.966 27.362 1.00 95.06 169 LEU A N 1
ATOM 1290 C CA . LEU A 1 169 ? -8.886 8.557 26.457 1.00 95.06 169 LEU A CA 1
ATOM 1291 C C . LEU A 1 169 ? -9.333 9.945 26.929 1.00 95.06 169 LEU A C 1
ATOM 1293 O O . LEU A 1 169 ? -9.563 10.816 26.105 1.00 95.06 169 LEU A O 1
ATOM 1297 N N . GLN A 1 170 ? -9.394 10.196 28.238 1.00 94.31 170 GLN A N 1
ATOM 1298 C CA . GLN A 1 170 ? -9.776 11.515 28.764 1.00 94.31 170 GLN A CA 1
ATOM 1299 C C . GLN A 1 170 ? -8.716 12.589 28.487 1.00 94.31 170 GLN A C 1
ATOM 1301 O O . GLN A 1 170 ? -9.056 13.733 28.193 1.00 94.31 170 GLN A O 1
ATOM 1306 N N . THR A 1 171 ? -7.436 12.224 28.589 1.00 96.44 171 THR A N 1
ATOM 1307 C CA . THR A 1 171 ? -6.315 13.167 28.479 1.00 96.44 171 THR A CA 1
ATOM 1308 C C . THR A 1 171 ? -5.770 13.264 27.053 1.00 96.44 171 THR A C 1
ATOM 1310 O O . THR A 1 171 ? -5.335 14.338 26.639 1.00 96.44 171 THR A O 1
ATOM 1313 N N . TRP A 1 172 ? -5.779 12.161 26.295 1.00 96.25 172 TRP A N 1
ATOM 1314 C CA . TRP A 1 172 ? -5.063 12.040 25.019 1.00 96.25 172 TRP A CA 1
ATOM 1315 C C . TRP A 1 172 ? -5.947 11.616 23.838 1.00 96.25 172 TRP A C 1
ATOM 1317 O O . TRP A 1 172 ? -5.410 11.168 22.825 1.00 96.25 172 TRP A O 1
ATOM 1327 N N . SER A 1 173 ? -7.276 11.754 23.926 1.00 94.50 173 SER A N 1
ATOM 1328 C CA . SER A 1 173 ? -8.214 11.359 22.857 1.00 94.50 173 SER A CA 1
ATOM 1329 C C . SER A 1 173 ? -7.822 11.867 21.469 1.00 94.50 173 SER A C 1
ATOM 1331 O O . SER A 1 173 ? -7.834 11.111 20.501 1.00 94.50 173 SER A O 1
ATOM 1333 N N . THR A 1 174 ? -7.379 13.121 21.373 1.00 94.44 174 THR A N 1
ATOM 1334 C CA . THR A 1 174 ? -6.990 13.759 20.104 1.00 94.44 174 THR A CA 1
ATOM 1335 C C . THR A 1 174 ? -5.790 13.098 19.418 1.00 94.44 174 THR A C 1
ATOM 1337 O O . THR A 1 174 ? -5.612 13.262 18.213 1.00 94.44 174 THR A O 1
ATOM 1340 N N . LEU A 1 175 ? -4.975 12.336 20.157 1.00 96.19 175 LEU A N 1
ATOM 1341 C CA . LEU A 1 175 ? -3.857 11.552 19.623 1.00 96.19 175 LEU A CA 1
ATOM 1342 C C . LEU A 1 175 ? -4.264 10.119 19.247 1.00 96.19 175 LEU A C 1
ATOM 1344 O O . LEU A 1 175 ? -3.476 9.411 18.622 1.00 96.19 175 LEU A O 1
ATOM 1348 N N . ILE A 1 176 ? -5.474 9.681 19.615 1.00 95.25 176 ILE A N 1
ATOM 1349 C CA . ILE A 1 176 ? -5.994 8.332 19.358 1.00 95.25 176 ILE A CA 1
ATOM 1350 C C . ILE A 1 176 ? -7.379 8.423 18.684 1.00 95.25 176 ILE A C 1
ATOM 1352 O O . ILE A 1 176 ? -8.371 7.913 19.211 1.00 95.25 176 ILE A O 1
ATOM 1356 N N . PRO A 1 177 ? -7.466 9.040 17.490 1.00 95.12 177 PRO A N 1
ATOM 1357 C CA . PRO A 1 177 ? -8.739 9.427 16.876 1.00 95.12 177 PRO A CA 1
ATOM 1358 C C . PRO A 1 177 ? -9.658 8.238 16.562 1.00 95.12 177 PRO A C 1
ATOM 1360 O O . PRO A 1 177 ? -10.876 8.377 16.550 1.00 95.12 177 PRO A O 1
ATOM 1363 N N . VAL A 1 178 ? -9.094 7.047 16.335 1.00 96.06 178 VAL A N 1
ATOM 1364 C CA . VAL A 1 178 ? -9.883 5.827 16.098 1.00 96.06 178 VAL A CA 1
ATOM 1365 C C . VAL A 1 178 ? -10.640 5.401 17.357 1.00 96.06 178 VAL A C 1
ATOM 1367 O O . VAL A 1 178 ? -11.814 5.061 17.262 1.00 96.06 178 VAL A O 1
ATOM 1370 N N . LEU A 1 179 ? -9.992 5.421 18.529 1.00 95.75 179 LEU A N 1
ATOM 1371 C CA . LEU A 1 179 ? -10.659 5.060 19.784 1.00 95.75 179 LEU A CA 1
ATOM 1372 C C . LEU A 1 179 ? -11.604 6.165 20.256 1.00 95.75 179 LEU A C 1
ATOM 1374 O O . LEU A 1 179 ? -12.681 5.847 20.742 1.00 95.75 179 LEU A O 1
ATOM 1378 N N . ASP A 1 180 ? -11.228 7.431 20.064 1.00 94.62 180 ASP A N 1
ATOM 1379 C CA . ASP A 1 180 ? -12.083 8.586 20.366 1.00 94.62 180 ASP A CA 1
ATOM 1380 C C . ASP A 1 180 ? -13.387 8.560 19.556 1.00 94.62 180 ASP A C 1
ATOM 1382 O O . ASP A 1 180 ? -14.465 8.805 20.081 1.00 94.62 180 ASP A O 1
ATOM 1386 N N . LYS A 1 181 ? -13.326 8.153 18.283 1.00 94.69 181 LYS A N 1
ATOM 1387 C CA . LYS A 1 181 ? -14.530 7.994 17.460 1.00 94.69 181 LYS A CA 1
ATOM 1388 C C . LYS A 1 181 ? -15.429 6.828 17.891 1.00 94.69 181 LYS A C 1
ATOM 1390 O O . LYS A 1 181 ? -16.625 6.842 17.605 1.00 94.69 181 LYS A O 1
ATOM 1395 N N . LEU A 1 182 ? -14.860 5.789 18.505 1.00 93.25 182 LEU A N 1
ATOM 1396 C CA . LEU A 1 182 ? -15.624 4.640 19.003 1.00 93.25 182 LEU A CA 1
ATOM 1397 C C . LEU A 1 182 ? -16.315 4.917 20.346 1.00 93.25 182 LEU A C 1
ATOM 1399 O O . LEU A 1 182 ? -17.241 4.176 20.684 1.00 93.25 182 LEU A O 1
ATOM 1403 N N . SER A 1 183 ? -15.845 5.909 21.112 1.00 87.50 183 SER A N 1
ATOM 1404 C CA . SER A 1 183 ? -16.406 6.289 22.417 1.00 87.50 183 SER A CA 1
ATOM 1405 C C . SER A 1 183 ? -17.620 7.200 22.304 1.00 87.50 183 SER A C 1
ATOM 1407 O O . SER A 1 183 ? -18.561 6.986 23.102 1.00 87.50 183 SER A O 1
#

InterPro domains:
  IPR001212 Somatomedin B domain [PF01033] (48-85)
  IPR001212 Somatomedin B domain [PF01033] (91-130)
  IPR001212 Somatomedin B domain [PS00524] (64-84)
  IPR001212 Somatomedin B domain [PS00524] (108-128)
  IPR001212 Somatomedin B domain [PS50958] (45-88)
  IPR001212 Somatomedin B domain [PS50958] (89-133)
  IPR001212 Somatomedin B domain [SM00201] (45-88)
  IPR001212 Somatomedin B domain [SM00201] (89-132)
  IPR017850 Alkaline-phosphatase-like, core domain superfamily [G3DSA:3.40.720.10] (136-183)
  IPR017850 Alkaline-phosphatase-like, core domain superfamily [SSF53649] (143-182)
  IPR036024 Somatomedin B-like domain sup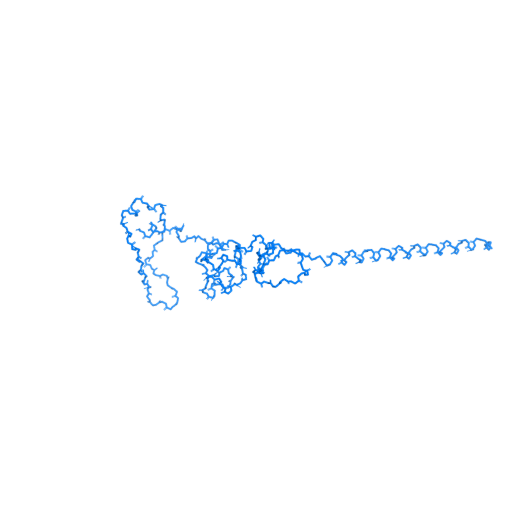erfamily [SSF90188] (47-94)
  IPR036024 Somatomedin B-like domain superfamily [SSF90188] (95-136)